Protein AF-X1DH27-F1 (afdb_monomer_lite)

Radius of gyration: 20.27 Å; chains: 1; bounding box: 50×35×54 Å

pLDDT: mean 84.41, std 12.37, range [33.72, 96.31]

Sequence (230 aa):
VDKKQEVKMKNSEMVEIVISALNKIINQKFPGAQKTKTMINSIRKLGKKYDFLKHVGISDEPTSGGFYLTQALPGINNAHPIDVAEAIQKIICDIGESLDWKDGESFIESLKREIGEKHLALEGMGVNLEHIKFVLMRQGHEVLIKKTLEALIDIVSKNTSEGFAVVAIDTAIGKLEEKHNILRNIKIDKSRYAEGANAISIMPEINNVESHKLGKAIREVIRMVGKDSF

Secondary structure (DSSP, 8-state):
----------HHHHHHHHHHHHHHHHHHHS-SHHHHHHHHHHHHHHTTT-GGGGGEEE-SS--TTS---EEE-GGGGGS-HHHHHHHHHHHHHHHHHHTT-S-HHHHHHHHHHHHGGGHHHHHHTT--HHHHHHHHTT--HHHHHHHHHHHHHHHHTTTS-HHHHHHHHHHHHHHHHTT-GGGGGEEE-GGGGGGGGGGEEE-GGGGGS-HHHHHHHHHHHHHHHHHH--

Foldseek 3Di:
DDDDPPPQDALQRLVQLQLVLLQVVCCVVPPALVLLVQLVCLLVVCCVVVVQSVQFDWDPAADVRNHIDTGRHNSSRPDDLLVSLVSSLSSLLSSLVVVLVVALVVSLVSSCVSSDPCVVSSVVSVNDSVVSRCVSNVNFPQVVLLVLLLVQLVVLCVQPNLLVSLVLLVVLLVVCCVVQVLSVQWAFQNVCSNVHSVRIDGHRVNSVDDVVSVVVSSVSSSVSSVVVRD

Organism: NCBI:txid412755

Structure (mmCIF, N/CA/C/O backbone):
data_AF-X1DH27-F1
#
_entry.id   AF-X1DH27-F1
#
loop_
_atom_site.group_PDB
_atom_site.id
_atom_site.type_symbol
_atom_site.label_atom_id
_atom_site.label_alt_id
_atom_site.label_comp_id
_atom_site.label_asym_id
_atom_site.label_entity_id
_atom_site.label_seq_id
_atom_site.pdbx_PDB_ins_code
_atom_site.Cartn_x
_atom_site.Cartn_y
_atom_site.Cartn_z
_atom_site.occupancy
_atom_site.B_iso_or_equiv
_atom_site.auth_seq_id
_atom_site.auth_comp_id
_atom_site.auth_asym_id
_atom_site.auth_atom_id
_atom_site.pdbx_PDB_model_num
ATOM 1 N N . VAL A 1 1 ? -25.098 20.378 -19.925 1.00 39.34 1 VAL A N 1
ATOM 2 C CA . VAL A 1 1 ? -23.842 19.908 -20.551 1.00 39.34 1 VAL A CA 1
ATOM 3 C C . VAL A 1 1 ? -23.293 18.812 -19.665 1.00 39.34 1 VAL A C 1
ATOM 5 O O . VAL A 1 1 ? -23.118 19.029 -18.473 1.00 39.34 1 VAL A O 1
ATOM 8 N N . ASP A 1 2 ? -23.229 17.620 -20.240 1.00 33.72 2 ASP A N 1
ATOM 9 C CA . ASP A 1 2 ? -23.062 16.323 -19.592 1.00 33.72 2 ASP A CA 1
ATOM 10 C C . ASP A 1 2 ? -21.669 16.116 -18.970 1.00 33.72 2 ASP A C 1
ATOM 12 O O . ASP A 1 2 ? -20.663 16.559 -19.515 1.00 33.72 2 ASP A O 1
ATOM 16 N N . LYS A 1 3 ? -21.679 15.407 -17.834 1.00 40.00 3 LYS A N 1
ATOM 17 C CA . LYS A 1 3 ? -20.646 14.564 -17.200 1.00 40.00 3 LYS A CA 1
ATOM 18 C C . LYS A 1 3 ? -19.167 14.954 -17.362 1.00 40.00 3 LYS A C 1
ATOM 20 O O . LYS A 1 3 ? -18.555 14.752 -18.405 1.00 40.00 3 LYS A O 1
ATOM 25 N N . LYS A 1 4 ? -18.550 15.304 -16.221 1.00 42.47 4 LYS A N 1
ATOM 26 C CA . LYS A 1 4 ? -17.121 15.077 -15.939 1.00 42.47 4 LYS A CA 1
ATOM 27 C C . LYS A 1 4 ? -16.765 13.631 -16.309 1.00 42.47 4 LYS A C 1
ATOM 29 O O . LYS A 1 4 ? -16.997 12.708 -15.533 1.00 42.47 4 LYS A O 1
ATOM 34 N N . GLN A 1 5 ? -16.225 13.432 -17.503 1.00 36.50 5 GLN A N 1
ATOM 35 C CA . GLN A 1 5 ? -15.462 12.242 -17.835 1.00 36.50 5 GLN A CA 1
ATOM 36 C C . GLN A 1 5 ? -14.140 12.380 -17.075 1.00 36.50 5 GLN A C 1
ATOM 38 O O . GLN A 1 5 ? -13.229 13.074 -17.520 1.00 36.50 5 GLN A O 1
ATOM 43 N N . GLU A 1 6 ? -14.058 11.791 -15.881 1.00 43.94 6 GLU A N 1
ATOM 44 C CA . GLU A 1 6 ? -12.760 11.496 -15.277 1.00 43.94 6 GLU A CA 1
ATOM 45 C C . GLU A 1 6 ? -11.992 10.650 -16.290 1.00 43.94 6 GLU A C 1
ATOM 47 O O . GLU A 1 6 ? -12.363 9.511 -16.586 1.00 43.94 6 GLU A O 1
ATOM 52 N N . VAL A 1 7 ? -10.958 11.234 -16.892 1.00 49.88 7 VAL A N 1
ATOM 53 C CA . VAL A 1 7 ? -10.046 10.504 -17.765 1.00 49.88 7 VAL A CA 1
ATOM 54 C C . VAL A 1 7 ? -9.361 9.462 -16.890 1.00 49.88 7 VAL A C 1
ATOM 56 O O . VAL A 1 7 ? -8.441 9.767 -16.135 1.00 49.88 7 VAL A O 1
ATOM 59 N N . LYS A 1 8 ? -9.859 8.225 -16.942 1.00 72.56 8 LYS A N 1
ATOM 60 C CA . LYS A 1 8 ? -9.272 7.095 -16.227 1.00 72.56 8 LYS A CA 1
ATOM 61 C C . LYS A 1 8 ? -7.866 6.873 -16.781 1.00 72.56 8 LYS A C 1
ATOM 63 O O . LYS A 1 8 ? -7.717 6.490 -17.942 1.00 72.56 8 LYS A O 1
ATOM 68 N N . MET A 1 9 ? -6.855 7.143 -15.956 1.00 84.44 9 MET A N 1
ATOM 69 C CA . MET A 1 9 ? -5.451 6.972 -16.325 1.00 84.44 9 MET A CA 1
ATOM 70 C C . MET A 1 9 ? -5.199 5.535 -16.790 1.00 84.44 9 MET A C 1
ATOM 72 O O . MET A 1 9 ? -5.679 4.574 -16.182 1.00 84.44 9 MET A O 1
ATOM 76 N N . LYS A 1 10 ? -4.469 5.390 -17.897 1.00 92.19 10 LYS A N 1
ATOM 77 C CA . LYS A 1 10 ? -4.136 4.079 -18.460 1.00 92.19 10 LYS A CA 1
ATOM 78 C C . LYS A 1 10 ? -3.063 3.395 -17.610 1.00 92.19 10 LYS A C 1
ATOM 80 O O . LYS A 1 10 ? -2.173 4.058 -17.084 1.00 92.19 10 LYS A O 1
ATOM 85 N N . ASN A 1 11 ? -3.091 2.063 -17.532 1.00 93.75 11 ASN A N 1
ATOM 86 C CA . ASN A 1 11 ? -2.086 1.307 -16.777 1.00 93.75 11 ASN A CA 1
ATOM 87 C C . ASN A 1 11 ? -0.665 1.569 -17.298 1.00 93.75 11 ASN A C 1
ATOM 89 O O . ASN A 1 11 ? 0.251 1.746 -16.501 1.00 93.75 11 ASN A O 1
ATOM 93 N N . SER A 1 12 ? -0.479 1.611 -18.623 1.00 94.00 12 SER A N 1
ATOM 94 C CA . SER A 1 12 ? 0.823 1.911 -19.227 1.00 94.00 12 SER A CA 1
ATOM 95 C C . SER A 1 12 ? 1.315 3.300 -18.820 1.00 94.00 12 SER A C 1
ATOM 97 O O . SER A 1 12 ? 2.462 3.445 -18.427 1.00 94.00 12 SER A O 1
ATOM 99 N N . GLU A 1 13 ? 0.428 4.297 -18.829 1.00 93.69 13 GLU A N 1
ATOM 100 C CA . GLU A 1 13 ? 0.756 5.664 -18.419 1.00 93.69 13 GLU A CA 1
ATOM 101 C C . GLU A 1 13 ? 1.192 5.717 -16.949 1.00 93.69 13 GLU A C 1
ATOM 103 O O . GLU A 1 13 ? 2.235 6.289 -16.640 1.00 93.69 13 GLU A O 1
ATOM 108 N N . MET A 1 14 ? 0.454 5.059 -16.046 1.00 93.69 14 MET A N 1
ATOM 109 C CA . MET A 1 14 ? 0.828 5.008 -14.630 1.00 93.69 14 MET A CA 1
ATOM 110 C C . MET A 1 14 ? 2.186 4.328 -14.417 1.00 93.69 14 MET A C 1
ATOM 112 O O . MET A 1 14 ? 3.027 4.829 -13.669 1.00 93.69 14 MET A O 1
ATOM 116 N N . VAL A 1 15 ? 2.420 3.196 -15.086 1.00 94.38 15 VAL A N 1
ATOM 117 C CA . VAL A 1 15 ? 3.702 2.484 -15.007 1.00 94.38 15 VAL A CA 1
ATOM 118 C C . VAL A 1 15 ? 4.845 3.365 -15.522 1.00 94.38 15 VAL A C 1
ATOM 120 O O . VAL A 1 15 ? 5.895 3.422 -14.882 1.00 94.38 15 VAL A O 1
ATOM 123 N N . GLU A 1 16 ? 4.647 4.095 -16.622 1.00 92.69 16 GLU A N 1
ATOM 124 C CA . GLU A 1 16 ? 5.650 5.013 -17.174 1.00 92.69 16 GLU A CA 1
ATOM 125 C C . GLU A 1 16 ? 5.990 6.146 -16.209 1.00 92.69 16 GLU A C 1
ATOM 127 O O . GLU A 1 16 ? 7.169 6.434 -15.996 1.00 92.69 16 GLU A O 1
ATOM 132 N N . ILE A 1 17 ? 4.976 6.749 -15.585 1.00 92.88 17 ILE A N 1
ATOM 133 C CA . ILE A 1 17 ? 5.151 7.813 -14.591 1.00 92.88 17 ILE A CA 1
ATOM 134 C C . ILE A 1 17 ? 5.993 7.311 -13.418 1.00 92.88 17 ILE A C 1
ATOM 136 O O . ILE A 1 17 ? 6.979 7.950 -13.047 1.00 92.88 17 ILE A O 1
ATOM 140 N N . VAL A 1 18 ? 5.633 6.155 -12.855 1.00 93.50 18 VAL A N 1
ATOM 141 C CA . VAL A 1 18 ? 6.311 5.599 -11.681 1.00 93.50 18 VAL A CA 1
ATOM 142 C C . VAL A 1 18 ? 7.753 5.217 -12.000 1.00 93.50 18 VAL A C 1
ATOM 144 O O . VAL A 1 18 ? 8.661 5.607 -11.267 1.00 93.50 18 VAL A O 1
ATOM 147 N N . ILE A 1 19 ? 7.991 4.491 -13.095 1.00 90.69 19 ILE A N 1
ATOM 148 C CA . ILE A 1 19 ? 9.347 4.078 -13.485 1.00 90.69 19 ILE A CA 1
ATOM 149 C C . ILE A 1 19 ? 10.210 5.307 -13.799 1.00 90.69 19 ILE A C 1
ATOM 151 O O . ILE A 1 19 ? 11.360 5.374 -13.366 1.00 90.69 19 ILE A O 1
ATOM 155 N N . SER A 1 20 ? 9.659 6.311 -14.487 1.00 87.44 20 SER A N 1
ATOM 156 C CA . SER A 1 20 ? 10.373 7.559 -14.779 1.00 87.44 20 SER A CA 1
ATOM 157 C C . SER A 1 20 ? 10.746 8.319 -13.504 1.00 87.44 20 SER A C 1
ATOM 159 O O . SER A 1 20 ? 11.871 8.809 -13.389 1.00 87.44 20 SER A O 1
ATOM 161 N N . ALA A 1 21 ? 9.835 8.393 -12.530 1.00 91.31 21 ALA A N 1
ATOM 162 C CA . ALA A 1 21 ? 10.102 9.013 -11.236 1.00 91.31 21 ALA A CA 1
ATOM 163 C C . ALA A 1 21 ? 11.205 8.262 -10.473 1.00 91.31 21 ALA A C 1
ATOM 165 O O . ALA A 1 21 ? 12.182 8.873 -10.044 1.00 91.31 21 ALA A O 1
ATOM 166 N N . LEU A 1 22 ? 11.109 6.932 -10.377 1.00 89.19 22 LEU A N 1
ATOM 167 C CA . LEU A 1 22 ? 12.130 6.094 -9.741 1.00 89.19 22 LEU A CA 1
ATOM 168 C C . LEU A 1 22 ? 13.502 6.274 -10.402 1.00 89.19 22 LEU A C 1
ATOM 170 O O . LEU A 1 22 ? 14.496 6.458 -9.702 1.00 89.19 22 LEU A O 1
ATOM 174 N N . ASN A 1 23 ? 13.557 6.306 -11.735 1.00 83.25 23 ASN A N 1
ATOM 175 C CA . ASN A 1 23 ? 14.784 6.575 -12.483 1.00 83.25 23 ASN A CA 1
ATOM 176 C C . ASN A 1 23 ? 15.426 7.909 -12.092 1.00 83.25 23 ASN A C 1
ATOM 178 O O . ASN A 1 23 ? 16.624 7.959 -11.808 1.00 83.25 23 ASN A O 1
ATOM 182 N N . LYS A 1 24 ? 14.642 8.992 -12.046 1.00 84.31 24 LYS A N 1
ATOM 183 C CA . LYS A 1 24 ? 15.148 10.310 -11.639 1.00 84.31 24 LYS A CA 1
ATOM 184 C C . LYS A 1 24 ? 15.703 10.288 -10.217 1.00 84.31 24 LYS A C 1
ATOM 186 O O . LYS A 1 24 ? 16.802 10.786 -9.994 1.00 84.31 24 LYS A O 1
ATOM 191 N N . ILE A 1 25 ? 14.984 9.668 -9.284 1.00 86.56 25 ILE A N 1
ATOM 192 C CA . ILE A 1 25 ? 15.373 9.573 -7.870 1.00 86.56 25 ILE A CA 1
ATOM 193 C C . ILE A 1 25 ? 16.686 8.807 -7.712 1.00 86.56 25 ILE A C 1
ATOM 195 O O . ILE A 1 25 ? 17.596 9.274 -7.024 1.00 86.56 25 ILE A O 1
ATOM 199 N N . ILE A 1 26 ? 16.794 7.648 -8.368 1.00 81.50 26 ILE A N 1
ATOM 200 C CA . ILE A 1 26 ? 18.005 6.822 -8.359 1.00 81.50 26 ILE A CA 1
ATOM 201 C C . ILE A 1 26 ? 19.182 7.631 -8.894 1.00 81.50 26 ILE A C 1
ATOM 203 O O . ILE A 1 26 ? 20.225 7.678 -8.248 1.00 81.50 26 ILE A O 1
ATOM 207 N N . ASN A 1 27 ? 19.003 8.308 -10.028 1.00 77.19 27 ASN A N 1
ATOM 208 C CA . ASN A 1 27 ? 20.070 9.069 -10.670 1.00 77.19 27 ASN A CA 1
ATOM 209 C C . ASN A 1 27 ? 20.517 10.277 -9.833 1.00 77.19 27 ASN A C 1
ATOM 211 O O . ASN A 1 27 ? 21.714 10.524 -9.718 1.00 77.19 27 ASN A O 1
ATOM 215 N N . GLN A 1 28 ? 19.575 11.011 -9.231 1.00 78.56 28 GLN A N 1
ATOM 216 C CA . GLN A 1 28 ? 19.877 12.171 -8.387 1.00 78.56 28 GLN A CA 1
ATOM 217 C C . GLN A 1 28 ? 20.637 11.770 -7.119 1.00 78.56 28 GLN A C 1
ATOM 219 O O . GLN A 1 28 ? 21.632 12.401 -6.769 1.00 78.56 28 GLN A O 1
ATOM 224 N N . LYS A 1 29 ? 20.166 10.738 -6.408 1.00 75.50 29 LYS A N 1
ATOM 225 C CA . LYS A 1 29 ? 20.769 10.334 -5.130 1.00 75.50 29 LYS A CA 1
ATOM 226 C C . LYS A 1 29 ? 21.983 9.434 -5.295 1.00 75.50 29 LYS A C 1
ATOM 228 O O . LYS A 1 29 ? 22.820 9.375 -4.395 1.00 75.50 29 LYS A O 1
ATOM 233 N N . PHE A 1 30 ? 22.078 8.714 -6.407 1.00 73.31 30 PHE A N 1
ATOM 234 C CA . PHE A 1 30 ? 23.093 7.699 -6.586 1.00 73.31 30 PHE A CA 1
ATOM 235 C C . PHE A 1 30 ? 23.625 7.620 -8.026 1.00 73.31 30 PHE A C 1
ATOM 237 O O . PHE A 1 30 ? 23.238 6.731 -8.790 1.00 73.31 30 PHE A O 1
ATOM 244 N N . PRO A 1 31 ? 24.568 8.499 -8.393 1.00 64.75 31 PRO A N 1
ATOM 245 C CA . PRO A 1 31 ? 25.129 8.515 -9.736 1.00 64.75 31 PRO A CA 1
ATOM 246 C C . PRO A 1 31 ? 25.866 7.200 -10.054 1.00 64.75 31 PRO A C 1
ATOM 248 O O . PRO A 1 31 ? 26.697 6.738 -9.271 1.00 64.75 31 PRO A O 1
ATOM 251 N N . GLY A 1 32 ? 25.562 6.598 -11.211 1.00 62.75 32 GLY A N 1
ATOM 2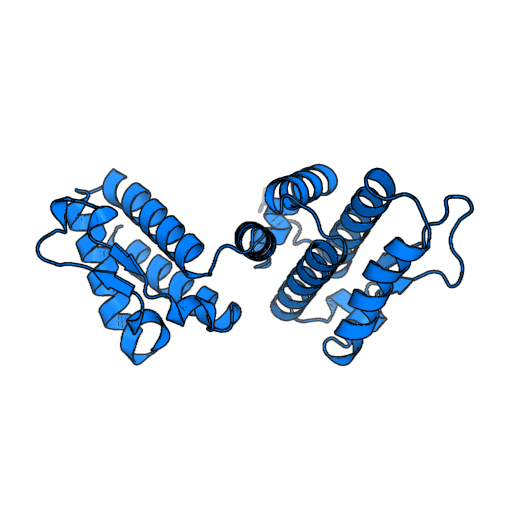52 C CA . GLY A 1 32 ? 26.286 5.446 -11.764 1.00 62.75 32 GLY A CA 1
ATOM 253 C C . GLY A 1 32 ? 25.402 4.304 -12.292 1.00 62.75 32 GLY A C 1
ATOM 254 O O . GLY A 1 32 ? 24.390 3.932 -11.698 1.00 62.75 32 GLY A O 1
ATOM 255 N N . ALA A 1 33 ? 25.848 3.667 -13.381 1.00 58.34 33 ALA A N 1
ATOM 256 C CA . ALA A 1 33 ? 25.106 2.629 -14.114 1.00 58.34 33 ALA A CA 1
ATOM 257 C C . ALA A 1 33 ? 24.747 1.378 -13.282 1.00 58.34 33 ALA A C 1
ATOM 259 O O . ALA A 1 33 ? 23.833 0.626 -13.628 1.00 58.34 33 ALA A O 1
ATOM 260 N N . GLN A 1 34 ? 25.459 1.128 -12.178 1.00 58.94 34 GLN A N 1
ATOM 261 C CA . GLN A 1 34 ? 25.259 -0.055 -11.338 1.00 58.94 34 GLN A CA 1
ATOM 262 C C . GLN A 1 34 ? 23.948 -0.016 -10.542 1.00 58.94 34 GLN A C 1
ATOM 264 O O . GLN A 1 34 ? 23.439 -1.073 -10.181 1.00 58.94 34 GLN A O 1
ATOM 269 N N . LYS A 1 35 ? 23.366 1.171 -10.327 1.00 62.06 35 LYS A N 1
ATOM 270 C CA . LYS A 1 35 ? 22.109 1.338 -9.580 1.00 62.06 35 LYS A CA 1
ATOM 271 C C . LYS A 1 35 ? 20.884 1.434 -10.484 1.00 62.06 35 LYS A C 1
ATOM 273 O O . LYS A 1 35 ? 19.822 0.941 -10.115 1.00 62.06 35 LYS A O 1
ATOM 278 N N . THR A 1 36 ? 21.039 1.907 -11.721 1.00 63.53 36 THR A N 1
ATOM 279 C CA . THR A 1 36 ? 20.005 1.744 -12.758 1.00 63.53 36 THR A CA 1
ATOM 280 C C . THR A 1 36 ? 19.785 0.265 -13.099 1.00 63.53 36 THR A C 1
ATOM 282 O O . THR A 1 36 ? 18.650 -0.156 -13.324 1.00 63.53 36 THR A O 1
ATOM 285 N N . LYS A 1 37 ? 20.840 -0.567 -13.027 1.00 70.94 37 LYS A N 1
ATOM 286 C CA . LYS A 1 37 ? 20.706 -2.035 -13.103 1.00 70.94 37 LYS A CA 1
ATOM 287 C C . LYS A 1 37 ? 19.771 -2.594 -12.033 1.00 70.94 37 LYS A C 1
ATOM 289 O O . LYS A 1 37 ? 19.088 -3.573 -12.308 1.00 70.94 37 LYS A O 1
ATOM 294 N N . THR A 1 38 ? 19.697 -1.988 -10.850 1.00 74.69 38 THR A N 1
ATOM 295 C CA . THR A 1 38 ? 18.832 -2.474 -9.774 1.00 74.69 38 THR A CA 1
ATOM 296 C C . THR A 1 38 ? 17.356 -2.375 -10.135 1.00 74.69 38 THR A C 1
ATOM 298 O O . THR A 1 38 ? 16.650 -3.374 -10.061 1.00 74.69 38 THR A O 1
ATOM 301 N N . MET A 1 39 ? 16.910 -1.222 -10.640 1.00 80.19 39 MET A N 1
ATOM 302 C CA . MET A 1 39 ? 15.540 -1.050 -11.135 1.00 80.19 39 MET A CA 1
ATOM 303 C C . MET A 1 39 ? 15.218 -2.039 -12.267 1.00 80.19 39 MET A C 1
ATOM 305 O O . MET A 1 39 ? 14.176 -2.693 -12.248 1.00 80.19 39 MET A O 1
ATOM 309 N N . ILE A 1 40 ? 16.129 -2.191 -13.232 1.00 81.06 40 ILE A N 1
ATOM 310 C CA . ILE A 1 40 ? 15.965 -3.121 -14.359 1.00 81.06 40 ILE A CA 1
ATOM 311 C C . ILE A 1 40 ? 15.857 -4.566 -13.865 1.00 81.06 40 ILE A C 1
ATOM 313 O O . ILE A 1 40 ? 15.004 -5.321 -14.331 1.00 81.06 40 ILE A O 1
ATOM 317 N N . ASN A 1 41 ? 16.700 -4.953 -12.910 1.00 84.44 41 ASN A N 1
ATOM 318 C CA . ASN A 1 41 ? 16.674 -6.279 -12.312 1.00 84.44 41 ASN A CA 1
ATOM 319 C C . ASN A 1 41 ? 15.358 -6.522 -11.568 1.00 84.44 41 ASN A C 1
ATOM 321 O O . ASN A 1 41 ? 14.789 -7.599 -11.732 1.00 84.44 41 ASN A O 1
ATOM 325 N N . SER A 1 42 ? 14.838 -5.535 -10.831 1.00 86.38 42 SER A N 1
ATOM 326 C CA . SER A 1 42 ? 13.531 -5.629 -10.169 1.00 86.38 42 SER A CA 1
ATOM 327 C C . SER A 1 42 ? 12.398 -5.825 -11.181 1.00 86.38 42 SER A C 1
ATOM 329 O O . SER A 1 42 ? 11.603 -6.753 -11.034 1.00 86.38 42 SER A O 1
ATOM 331 N N . ILE A 1 43 ? 12.366 -5.037 -12.264 1.00 88.44 43 ILE A N 1
ATOM 332 C CA . ILE A 1 43 ? 11.358 -5.171 -13.332 1.00 88.44 43 ILE A CA 1
ATOM 333 C C . ILE A 1 43 ? 11.456 -6.547 -14.007 1.00 88.44 43 ILE A C 1
ATOM 335 O O . ILE A 1 43 ? 10.450 -7.241 -14.139 1.00 88.44 43 ILE A O 1
ATOM 339 N N . ARG A 1 44 ? 12.663 -6.990 -14.385 1.00 87.75 44 ARG A N 1
ATOM 340 C CA . ARG A 1 44 ? 12.885 -8.296 -15.035 1.00 87.75 44 ARG A CA 1
ATOM 341 C C . ARG A 1 44 ? 12.550 -9.472 -14.116 1.00 87.75 44 ARG A C 1
ATOM 343 O O . ARG A 1 44 ? 11.951 -10.448 -14.562 1.00 87.75 44 ARG A O 1
ATOM 350 N N . LYS A 1 45 ? 12.908 -9.387 -12.831 1.00 89.25 45 LYS A N 1
ATOM 351 C CA . LYS A 1 45 ? 12.570 -10.382 -11.801 1.00 89.25 45 LYS A CA 1
ATOM 352 C C . LYS A 1 45 ? 11.055 -10.503 -11.655 1.00 89.25 45 LYS A C 1
ATOM 354 O O . LYS A 1 45 ? 10.533 -11.615 -11.693 1.00 89.25 45 LYS A O 1
ATOM 359 N N . LEU A 1 46 ? 10.355 -9.375 -11.535 1.00 89.38 46 LEU A N 1
ATOM 360 C CA . LEU A 1 46 ? 8.898 -9.342 -11.420 1.00 89.38 46 LEU A CA 1
ATOM 361 C C . LEU A 1 46 ? 8.198 -9.737 -12.723 1.00 89.38 46 LEU A C 1
ATOM 363 O O . LEU A 1 46 ? 7.112 -10.305 -12.659 1.00 89.38 46 LEU A O 1
ATOM 367 N N . GLY A 1 47 ? 8.831 -9.543 -13.882 1.00 86.75 47 GLY A N 1
ATOM 368 C CA . GLY A 1 47 ? 8.319 -9.983 -15.182 1.00 86.75 47 GLY A CA 1
ATOM 369 C C . GLY A 1 47 ? 8.122 -11.494 -15.307 1.00 86.75 47 GLY A C 1
ATOM 370 O O . GLY A 1 47 ? 7.335 -11.925 -16.137 1.00 86.75 47 GLY A O 1
ATOM 371 N N . LYS A 1 48 ? 8.752 -12.302 -14.440 1.00 88.44 48 LYS A N 1
ATOM 372 C CA . LYS A 1 48 ? 8.475 -13.747 -14.333 1.00 88.44 48 LYS A CA 1
ATOM 373 C C . LYS A 1 48 ? 7.120 -14.063 -13.686 1.00 88.44 48 LYS A C 1
ATOM 375 O O . LYS A 1 48 ? 6.624 -15.171 -13.836 1.00 88.44 48 LYS A O 1
ATOM 380 N N . LYS A 1 49 ? 6.573 -13.124 -12.904 1.00 91.12 49 LYS A N 1
ATOM 381 C CA . LYS A 1 49 ? 5.279 -13.237 -12.210 1.00 91.12 49 LYS A CA 1
ATOM 382 C C . LYS A 1 49 ? 4.189 -12.410 -12.896 1.00 91.12 49 LYS A C 1
ATOM 384 O O . LYS A 1 49 ? 3.027 -12.795 -12.869 1.00 91.12 49 LYS A O 1
ATOM 389 N N . TYR A 1 50 ? 4.563 -11.274 -13.475 1.00 91.94 50 TYR A N 1
ATOM 390 C CA . TYR A 1 50 ? 3.662 -10.331 -14.123 1.00 91.94 50 TYR A CA 1
ATOM 391 C C . TYR A 1 50 ? 4.034 -10.194 -15.595 1.00 91.94 50 TYR A C 1
ATOM 393 O O . TYR A 1 50 ? 4.824 -9.324 -15.965 1.00 91.94 50 TYR A O 1
ATOM 401 N N . ASP A 1 51 ? 3.433 -11.031 -16.440 1.00 91.00 51 ASP A N 1
ATOM 402 C CA . ASP A 1 51 ? 3.729 -11.097 -17.876 1.00 91.00 51 ASP A CA 1
ATOM 403 C C . ASP A 1 51 ? 3.629 -9.745 -18.582 1.00 91.00 51 ASP A C 1
ATOM 405 O O . ASP A 1 51 ? 4.373 -9.484 -19.525 1.00 91.00 51 ASP A O 1
ATOM 409 N N . PHE A 1 52 ? 2.740 -8.854 -18.134 1.00 92.25 52 PHE A N 1
ATOM 410 C CA . PHE A 1 52 ? 2.594 -7.533 -18.739 1.00 92.25 52 PHE A CA 1
ATOM 411 C C . PHE A 1 52 ? 3.844 -6.655 -18.584 1.00 92.25 52 PHE A C 1
ATOM 413 O O . PHE A 1 52 ? 4.029 -5.740 -19.381 1.00 92.25 52 PHE A O 1
ATOM 420 N N . LEU A 1 53 ? 4.734 -6.932 -17.624 1.00 92.12 53 LEU A N 1
ATOM 421 C CA . LEU A 1 53 ? 5.986 -6.185 -17.467 1.00 92.12 53 LEU A CA 1
ATOM 422 C C . LEU A 1 53 ? 6.961 -6.414 -18.629 1.00 92.12 53 LEU A C 1
ATOM 424 O O . LEU A 1 53 ? 7.855 -5.595 -18.821 1.00 92.12 53 LEU A O 1
ATOM 428 N N . LYS A 1 54 ? 6.759 -7.441 -19.470 1.00 89.81 54 LYS A N 1
ATOM 429 C CA . LYS A 1 54 ? 7.492 -7.583 -20.745 1.00 89.81 54 LYS A CA 1
ATOM 430 C C . LYS A 1 54 ? 7.249 -6.417 -21.708 1.00 89.81 54 LYS A C 1
ATOM 432 O O . LYS A 1 54 ? 8.017 -6.211 -22.637 1.00 89.81 54 LYS A O 1
ATOM 437 N N . HIS A 1 55 ? 6.165 -5.672 -21.495 1.00 91.81 55 HIS A N 1
ATOM 438 C CA . HIS A 1 55 ? 5.834 -4.466 -22.244 1.00 91.81 55 HIS A CA 1
ATOM 439 C C . HIS A 1 55 ? 6.489 -3.209 -21.656 1.00 91.81 55 HIS A C 1
ATOM 441 O O . HIS A 1 55 ? 6.218 -2.114 -22.136 1.00 91.81 55 HIS A O 1
ATOM 447 N N . VAL A 1 56 ? 7.350 -3.331 -20.643 1.00 90.00 56 VAL A N 1
ATOM 448 C CA . VAL A 1 56 ? 8.267 -2.257 -20.259 1.00 90.00 56 VAL A CA 1
ATOM 449 C C . VAL A 1 56 ? 9.509 -2.374 -21.140 1.00 90.00 56 VAL A C 1
ATOM 451 O O . VAL A 1 56 ? 10.350 -3.248 -20.934 1.00 90.00 56 VAL A O 1
ATOM 454 N N . GLY A 1 57 ? 9.603 -1.508 -22.146 1.00 83.50 57 GLY A N 1
ATOM 455 C CA . GLY A 1 57 ? 10.792 -1.364 -22.974 1.00 83.50 57 GLY A CA 1
ATOM 456 C C . GLY A 1 57 ? 11.928 -0.770 -22.151 1.00 83.50 57 GLY A C 1
ATOM 457 O O . GLY A 1 57 ? 11.731 0.213 -21.440 1.00 83.50 57 GLY A O 1
ATOM 458 N N . ILE A 1 58 ? 13.106 -1.378 -22.235 1.00 81.00 58 ILE A N 1
ATOM 459 C CA . ILE A 1 58 ? 14.336 -0.921 -21.587 1.00 81.00 58 ILE A CA 1
ATOM 460 C C . ILE A 1 58 ? 15.396 -0.893 -22.684 1.00 81.00 58 ILE A C 1
ATOM 462 O O . ILE A 1 58 ? 15.524 -1.886 -23.397 1.00 81.00 58 ILE A O 1
ATOM 466 N N . SER A 1 59 ? 16.121 0.216 -22.846 1.00 76.06 59 SER A N 1
ATOM 467 C CA . SER A 1 59 ? 17.213 0.275 -23.827 1.00 76.06 59 SER A CA 1
ATOM 468 C C . SER A 1 59 ? 18.284 -0.785 -23.537 1.00 76.06 59 SER A C 1
ATOM 470 O O . SER A 1 59 ? 18.488 -1.172 -22.386 1.00 76.06 59 SER A O 1
ATOM 472 N N . ASP A 1 60 ? 18.975 -1.266 -24.569 1.00 69.06 60 ASP A N 1
ATOM 473 C CA . ASP A 1 60 ? 20.062 -2.242 -24.392 1.00 69.06 60 ASP A CA 1
ATOM 474 C C . ASP A 1 60 ? 21.319 -1.591 -23.805 1.00 69.06 60 ASP A C 1
ATOM 476 O O . ASP A 1 60 ? 22.036 -2.195 -23.004 1.00 69.06 60 ASP A O 1
ATOM 480 N N . GLU A 1 61 ? 21.538 -0.322 -24.147 1.00 69.94 61 GLU A N 1
ATOM 481 C CA . GLU A 1 61 ? 22.652 0.488 -23.671 1.00 69.94 61 GLU A CA 1
ATOM 482 C C . GLU A 1 61 ? 22.155 1.672 -22.829 1.00 69.94 61 GLU A C 1
ATOM 484 O O . GLU A 1 61 ? 21.056 2.199 -23.065 1.00 69.94 61 GLU A O 1
ATOM 489 N N . PRO A 1 62 ? 22.938 2.108 -21.827 1.00 68.62 62 PRO A N 1
ATOM 490 C CA . PRO A 1 62 ? 22.671 3.359 -21.143 1.00 68.62 62 PRO A CA 1
ATOM 491 C C . PRO A 1 62 ? 22.903 4.541 -22.094 1.00 68.62 62 PRO A C 1
ATOM 493 O O . PRO A 1 62 ? 23.773 4.512 -22.961 1.00 68.62 62 PRO A O 1
ATOM 496 N N . THR A 1 63 ? 22.158 5.622 -21.898 1.00 69.00 63 THR A N 1
ATOM 497 C CA . THR A 1 63 ? 22.415 6.909 -22.544 1.00 69.00 63 THR A CA 1
ATOM 498 C C . THR A 1 63 ? 23.786 7.456 -22.142 1.00 69.00 63 THR A C 1
ATOM 500 O O . THR A 1 63 ? 24.406 7.000 -21.179 1.00 69.00 63 THR A O 1
ATOM 503 N N . SER A 1 64 ? 24.234 8.523 -22.807 1.00 66.31 64 SER A N 1
ATOM 504 C CA . SER A 1 64 ? 25.463 9.246 -22.446 1.00 66.31 64 SER A CA 1
ATOM 505 C C . SER A 1 64 ? 25.477 9.754 -20.993 1.00 66.31 64 SER A C 1
ATOM 507 O O . SER A 1 64 ? 26.544 10.016 -20.450 1.00 66.31 64 SER A O 1
ATOM 509 N N . GLY A 1 65 ? 24.308 9.863 -20.345 1.00 62.78 65 GLY A N 1
ATOM 510 C CA . GLY A 1 65 ? 24.170 10.188 -18.922 1.00 62.78 65 GLY A CA 1
ATOM 511 C C . GLY A 1 65 ? 24.192 8.975 -17.981 1.00 62.78 65 GLY A C 1
ATOM 512 O O . GLY A 1 65 ? 23.945 9.133 -16.788 1.00 62.78 65 GLY A O 1
ATOM 513 N N . GLY A 1 66 ? 24.451 7.767 -18.492 1.00 62.09 66 GLY A N 1
ATOM 514 C CA . GLY A 1 66 ? 24.583 6.539 -17.706 1.00 62.09 66 GLY A CA 1
ATOM 515 C C . GLY A 1 66 ? 23.265 5.859 -17.316 1.00 62.09 66 GLY A C 1
ATOM 516 O O . GLY A 1 66 ? 23.295 4.933 -16.505 1.00 62.09 66 GLY A O 1
ATOM 517 N N . PHE A 1 67 ? 22.126 6.283 -17.874 1.00 64.69 67 PHE A N 1
ATOM 518 C CA . PHE A 1 67 ? 20.797 5.763 -17.530 1.00 64.69 67 PHE A CA 1
ATOM 519 C C . PHE A 1 67 ? 20.149 5.008 -18.689 1.00 64.69 67 PHE A C 1
ATOM 521 O O . PHE A 1 67 ? 20.346 5.345 -19.847 1.00 64.69 67 PHE A O 1
ATOM 528 N N . TYR A 1 68 ? 19.330 4.008 -18.383 1.00 70.38 68 TYR A N 1
ATOM 529 C CA . TYR A 1 68 ? 18.593 3.255 -19.393 1.00 70.38 68 TYR A CA 1
ATOM 530 C C . TYR A 1 68 ? 17.259 3.941 -19.675 1.00 70.38 68 TYR A C 1
ATOM 532 O O . TYR A 1 68 ? 16.551 4.331 -18.743 1.00 70.38 68 TYR A O 1
ATOM 540 N N . LEU A 1 69 ? 16.911 4.083 -20.953 1.00 67.12 69 LEU A N 1
ATOM 541 C CA . LEU A 1 69 ? 15.597 4.585 -21.338 1.00 67.12 69 LEU A CA 1
ATOM 542 C C . LEU A 1 69 ? 14.562 3.517 -21.012 1.00 67.12 69 LEU A C 1
ATOM 544 O O . LEU A 1 69 ? 14.715 2.363 -21.407 1.00 67.12 69 LEU A O 1
ATOM 548 N N . THR A 1 70 ? 13.518 3.908 -20.289 1.00 76.31 70 THR A N 1
ATOM 549 C CA . THR A 1 70 ? 12.407 3.030 -19.931 1.00 76.31 70 THR A CA 1
ATOM 550 C C . THR A 1 70 ? 11.114 3.576 -20.498 1.00 76.31 70 THR A C 1
ATOM 552 O O . THR A 1 70 ? 10.789 4.733 -20.242 1.00 76.31 70 THR A O 1
ATOM 555 N N . GLN A 1 71 ? 10.366 2.740 -21.207 1.00 86.06 71 GLN A N 1
ATOM 556 C CA . GLN A 1 71 ? 9.076 3.100 -21.783 1.00 86.06 71 GLN A CA 1
ATOM 557 C C . GLN A 1 71 ? 8.037 2.041 -21.430 1.00 86.06 71 GLN A C 1
ATOM 559 O O . GLN A 1 71 ? 8.290 0.846 -21.567 1.00 86.06 71 GLN A O 1
ATOM 564 N N . ALA A 1 72 ? 6.848 2.461 -21.011 1.00 90.81 72 ALA A N 1
ATOM 565 C CA . ALA A 1 72 ? 5.750 1.543 -20.741 1.00 90.81 72 ALA A CA 1
ATOM 566 C C . ALA A 1 72 ? 4.844 1.441 -21.979 1.00 90.81 72 ALA A C 1
ATOM 568 O O . ALA A 1 72 ? 4.150 2.385 -22.351 1.00 90.81 72 ALA A O 1
ATOM 569 N N . LEU A 1 73 ? 4.844 0.287 -22.644 1.00 91.31 73 LEU A N 1
ATOM 570 C CA . LEU A 1 73 ? 4.112 0.103 -23.894 1.00 91.31 73 LEU A CA 1
ATOM 571 C C . LEU A 1 73 ? 2.617 -0.187 -23.645 1.00 91.31 73 LEU A C 1
ATOM 573 O O . LEU A 1 73 ? 2.249 -0.743 -22.602 1.00 91.31 73 LEU A O 1
ATOM 577 N N . PRO A 1 74 ? 1.729 0.099 -24.622 1.00 91.38 74 PRO A N 1
ATOM 578 C CA . PRO A 1 74 ? 0.282 -0.062 -24.460 1.00 91.38 74 PRO A CA 1
ATOM 579 C C . PRO A 1 74 ? -0.197 -1.471 -24.091 1.00 91.38 74 PRO A C 1
ATOM 581 O O . PRO A 1 74 ? -1.307 -1.601 -23.582 1.00 91.38 74 PRO A O 1
ATOM 584 N N . GLY A 1 75 ? 0.616 -2.515 -24.299 1.00 89.75 75 GLY A N 1
ATOM 585 C CA . GLY A 1 75 ? 0.287 -3.892 -23.910 1.00 89.75 75 GLY A CA 1
ATOM 586 C C . GLY A 1 75 ? -0.016 -4.061 -22.414 1.00 89.75 75 GLY A C 1
ATOM 587 O O . GLY A 1 75 ? -0.788 -4.941 -22.042 1.00 89.75 75 GLY A O 1
ATOM 588 N N . ILE A 1 76 ? 0.495 -3.165 -21.561 1.00 93.25 76 ILE A N 1
ATOM 589 C CA . ILE A 1 76 ? 0.203 -3.126 -20.116 1.00 93.25 76 ILE A CA 1
ATOM 590 C C . ILE A 1 76 ? -1.280 -2.815 -19.840 1.00 93.25 76 ILE A C 1
ATOM 592 O O . ILE A 1 76 ? -1.829 -3.220 -18.816 1.00 93.25 76 ILE A O 1
ATOM 596 N N . ASN A 1 77 ? -1.972 -2.138 -20.760 1.00 93.94 77 ASN A N 1
ATOM 597 C CA . ASN A 1 77 ? -3.379 -1.765 -20.584 1.00 93.94 77 ASN A CA 1
ATOM 598 C C . ASN A 1 77 ? -4.336 -2.960 -20.582 1.00 93.94 77 ASN A C 1
ATOM 600 O O . ASN A 1 77 ? -5.467 -2.820 -20.127 1.00 93.94 77 ASN A O 1
ATOM 604 N N . ASN A 1 78 ? -3.874 -4.127 -21.035 1.00 92.69 78 ASN A N 1
ATOM 605 C CA . ASN A 1 78 ? -4.640 -5.369 -20.983 1.00 92.69 78 ASN A CA 1
ATOM 606 C C . ASN A 1 78 ? -4.548 -6.067 -19.615 1.00 92.69 78 ASN A C 1
ATOM 608 O O . ASN A 1 78 ? -5.293 -7.009 -19.360 1.00 92.69 78 ASN A O 1
ATOM 612 N N . ALA A 1 79 ? -3.630 -5.638 -18.742 1.00 93.19 79 ALA A N 1
ATOM 613 C CA . ALA A 1 79 ? -3.482 -6.203 -17.409 1.00 93.19 79 ALA A CA 1
ATOM 614 C C . ALA A 1 79 ? -4.599 -5.735 -16.471 1.00 93.19 79 ALA A C 1
ATOM 616 O O . ALA A 1 79 ? -5.091 -4.605 -16.562 1.00 93.19 79 ALA A O 1
ATOM 617 N N . HIS A 1 80 ? -4.966 -6.590 -15.519 1.00 90.81 80 HIS A N 1
ATOM 618 C CA . HIS A 1 80 ? -5.934 -6.215 -14.503 1.00 90.81 80 HIS A CA 1
ATOM 619 C C . HIS A 1 80 ? -5.349 -5.101 -13.606 1.00 90.81 80 HIS A C 1
ATOM 621 O O . HIS A 1 80 ? -4.210 -5.232 -13.151 1.00 90.81 80 HIS A O 1
ATOM 627 N N . PRO A 1 81 ? -6.089 -4.013 -13.300 1.00 85.25 81 PRO A N 1
ATOM 628 C CA . PRO A 1 81 ? -5.547 -2.877 -12.545 1.00 85.25 81 PRO A CA 1
ATOM 629 C C . PRO A 1 81 ? -4.954 -3.246 -11.179 1.00 85.25 81 PRO A C 1
ATOM 631 O O . PRO A 1 81 ? -3.965 -2.654 -10.761 1.00 85.25 81 PRO A O 1
ATOM 634 N N . ILE A 1 82 ? -5.524 -4.254 -10.508 1.00 84.19 82 ILE A N 1
ATOM 635 C CA . ILE A 1 82 ? -5.008 -4.753 -9.221 1.00 84.19 82 ILE A CA 1
ATOM 636 C C . ILE A 1 82 ? -3.617 -5.378 -9.385 1.00 84.19 82 ILE A C 1
ATOM 638 O O . ILE A 1 82 ? -2.746 -5.126 -8.557 1.00 84.19 82 ILE A O 1
ATOM 642 N N . ASP A 1 83 ? -3.383 -6.138 -10.457 1.00 90.25 83 ASP A N 1
ATOM 643 C CA . ASP A 1 83 ? -2.079 -6.766 -10.704 1.00 90.25 83 ASP A CA 1
ATOM 644 C C . ASP A 1 83 ? -1.027 -5.708 -11.048 1.00 90.25 83 ASP A C 1
ATOM 646 O O . ASP A 1 83 ? 0.124 -5.804 -10.624 1.00 90.25 83 ASP A O 1
ATOM 650 N N . VAL A 1 84 ? -1.433 -4.656 -11.768 1.00 92.75 84 VAL A N 1
ATOM 651 C CA . VAL A 1 84 ? -0.582 -3.494 -12.062 1.00 92.75 84 VAL A CA 1
ATOM 652 C C . VAL A 1 84 ? -0.211 -2.754 -10.782 1.00 92.75 84 VAL A C 1
ATOM 654 O O . VAL A 1 84 ? 0.967 -2.468 -10.572 1.00 92.75 84 VAL A O 1
ATOM 657 N N . ALA A 1 85 ? -1.178 -2.493 -9.902 1.00 89.88 85 ALA A N 1
ATOM 658 C CA . ALA A 1 85 ? -0.920 -1.864 -8.613 1.00 89.88 85 ALA A CA 1
ATOM 659 C C . ALA A 1 85 ? 0.026 -2.714 -7.746 1.00 89.88 85 ALA A C 1
ATOM 661 O O . ALA A 1 85 ? 1.005 -2.201 -7.203 1.00 89.88 85 ALA A O 1
ATOM 662 N N . GLU A 1 86 ? -0.202 -4.027 -7.668 1.00 88.81 86 GLU A N 1
ATOM 663 C CA . GLU A 1 86 ? 0.657 -4.936 -6.905 1.00 88.81 86 GLU A CA 1
ATOM 664 C C . GLU A 1 86 ? 2.089 -4.982 -7.467 1.00 88.81 86 GLU A C 1
ATOM 666 O O . GLU A 1 86 ? 3.058 -4.962 -6.701 1.00 88.81 86 GLU A O 1
ATOM 671 N N . ALA A 1 87 ? 2.243 -5.010 -8.795 1.00 93.00 87 ALA A N 1
ATOM 672 C CA . ALA A 1 87 ? 3.549 -4.975 -9.443 1.00 93.00 87 ALA A CA 1
ATOM 673 C C . ALA A 1 87 ? 4.275 -3.648 -9.191 1.00 93.00 87 ALA A C 1
ATOM 675 O O . ALA A 1 87 ? 5.451 -3.668 -8.832 1.00 93.00 87 ALA A O 1
ATOM 676 N N . ILE A 1 88 ? 3.584 -2.509 -9.318 1.00 94.44 88 ILE A N 1
ATOM 677 C CA . ILE A 1 88 ? 4.152 -1.189 -9.020 1.00 94.44 88 ILE A CA 1
ATOM 678 C C . ILE A 1 88 ? 4.625 -1.125 -7.565 1.00 94.44 88 ILE A C 1
ATOM 680 O O . ILE A 1 88 ? 5.769 -0.745 -7.316 1.00 94.44 88 ILE A O 1
ATOM 684 N N . GLN A 1 89 ? 3.783 -1.535 -6.613 1.00 93.31 89 GLN A N 1
ATOM 685 C CA . GLN A 1 89 ? 4.142 -1.541 -5.197 1.00 93.31 89 GLN A CA 1
ATOM 686 C C . GLN A 1 89 ? 5.421 -2.355 -4.953 1.00 93.31 89 GLN A C 1
ATOM 688 O O . GLN A 1 89 ? 6.323 -1.885 -4.264 1.00 93.31 89 GLN A O 1
ATOM 693 N N . LYS A 1 90 ? 5.542 -3.537 -5.570 1.00 91.06 90 LYS A N 1
ATOM 694 C CA . LYS A 1 90 ? 6.745 -4.376 -5.459 1.00 91.06 90 LYS A CA 1
ATOM 695 C C . LYS A 1 90 ? 7.976 -3.758 -6.104 1.00 91.06 90 LYS A C 1
ATOM 697 O O . LYS A 1 90 ? 9.050 -3.867 -5.533 1.00 91.06 90 LYS A O 1
ATOM 702 N N . ILE A 1 91 ? 7.838 -3.103 -7.257 1.00 92.19 91 ILE A N 1
ATOM 703 C CA . ILE A 1 91 ? 8.955 -2.394 -7.898 1.00 92.19 91 ILE A CA 1
ATOM 704 C C . ILE A 1 91 ? 9.481 -1.300 -6.963 1.00 92.19 91 ILE A C 1
ATOM 706 O O . ILE A 1 91 ? 10.688 -1.221 -6.740 1.00 92.19 91 ILE A O 1
ATOM 710 N N . ILE A 1 92 ? 8.586 -0.485 -6.396 1.00 92.38 92 ILE A N 1
ATOM 711 C CA . ILE A 1 92 ? 8.954 0.595 -5.475 1.00 92.38 92 ILE A CA 1
ATOM 712 C C . ILE A 1 92 ? 9.640 0.021 -4.221 1.00 92.38 92 ILE A C 1
ATOM 714 O O . ILE A 1 92 ? 10.687 0.536 -3.831 1.00 92.38 92 ILE A O 1
ATOM 718 N N . CYS A 1 93 ? 9.098 -1.051 -3.625 1.00 88.56 93 CYS A N 1
ATOM 719 C CA . CYS A 1 93 ? 9.704 -1.738 -2.477 1.00 88.56 93 CYS A CA 1
ATOM 720 C C . CYS A 1 93 ? 11.095 -2.301 -2.801 1.00 88.56 93 CYS A C 1
ATOM 722 O O . CYS A 1 93 ? 12.056 -1.914 -2.141 1.00 88.56 93 CYS A O 1
ATOM 724 N N . ASP A 1 94 ? 11.221 -3.147 -3.835 1.00 87.19 94 ASP A N 1
ATOM 725 C CA . ASP A 1 94 ? 12.493 -3.785 -4.213 1.00 87.19 94 ASP A CA 1
ATOM 726 C C . ASP A 1 94 ? 13.581 -2.716 -4.448 1.00 87.19 94 ASP A C 1
ATOM 728 O O . ASP A 1 94 ? 14.732 -2.889 -4.050 1.00 87.19 94 ASP A O 1
ATOM 732 N N . ILE A 1 95 ? 13.223 -1.587 -5.072 1.00 86.31 95 ILE A N 1
ATOM 733 C CA . ILE A 1 95 ? 14.153 -0.474 -5.305 1.00 86.31 95 ILE A CA 1
ATOM 734 C C . ILE A 1 95 ? 14.511 0.235 -3.999 1.00 86.31 95 ILE A C 1
ATOM 736 O O . ILE A 1 95 ? 15.698 0.429 -3.736 1.00 86.31 95 ILE A O 1
ATOM 740 N N . GLY A 1 96 ? 13.526 0.607 -3.181 1.00 85.75 96 GLY A N 1
ATOM 741 C CA . GLY A 1 96 ? 13.773 1.285 -1.908 1.00 85.75 96 GLY A CA 1
ATOM 742 C C . GLY A 1 96 ? 14.688 0.474 -0.983 1.00 85.75 96 GLY A C 1
ATOM 743 O O . GLY A 1 96 ? 15.641 1.024 -0.431 1.00 85.75 96 GLY A O 1
ATOM 744 N N . GLU A 1 97 ? 14.460 -0.839 -0.886 1.00 83.31 97 GLU A N 1
ATOM 745 C CA . GLU A 1 97 ? 15.272 -1.761 -0.080 1.00 83.31 97 GLU A CA 1
ATOM 746 C C . GLU A 1 97 ? 16.699 -1.895 -0.622 1.00 83.31 97 GLU A C 1
ATOM 748 O O . GLU A 1 97 ? 17.675 -1.838 0.126 1.00 83.31 97 GLU A O 1
ATOM 753 N N . SER A 1 98 ? 16.838 -2.043 -1.939 1.00 79.12 98 SER A N 1
ATOM 754 C CA . SER A 1 98 ? 18.132 -2.282 -2.585 1.00 79.12 98 SER A CA 1
ATOM 755 C C . SER A 1 98 ? 19.112 -1.107 -2.526 1.00 79.12 98 SER A C 1
ATOM 757 O O . SER A 1 98 ? 20.313 -1.285 -2.737 1.00 79.12 98 SER A O 1
ATOM 759 N N . LEU A 1 99 ? 18.603 0.101 -2.286 1.00 74.38 99 LEU A N 1
ATOM 760 C CA . LEU A 1 99 ? 19.397 1.324 -2.258 1.00 74.38 99 LEU A CA 1
ATOM 761 C C . LEU A 1 99 ? 19.848 1.707 -0.846 1.00 74.38 99 LEU A C 1
ATOM 763 O O . LEU A 1 99 ? 20.465 2.762 -0.699 1.00 74.38 99 LEU A O 1
ATOM 767 N N . ASP A 1 100 ? 19.551 0.867 0.157 1.00 67.75 100 ASP A N 1
ATOM 768 C CA . ASP A 1 100 ? 19.797 1.117 1.585 1.00 67.75 100 ASP A CA 1
ATOM 769 C C . ASP A 1 100 ? 19.441 2.557 1.968 1.00 67.75 100 ASP A C 1
ATOM 771 O O . ASP A 1 100 ? 20.228 3.331 2.526 1.00 67.75 100 ASP A O 1
ATOM 775 N N . TRP A 1 101 ? 18.249 2.975 1.539 1.00 73.88 101 TRP A N 1
ATOM 776 C CA . TRP A 1 101 ? 17.800 4.330 1.764 1.00 73.88 101 TRP A CA 1
ATOM 777 C C . TRP A 1 101 ? 17.543 4.491 3.260 1.00 73.88 101 TRP A C 1
ATOM 779 O O . TRP A 1 101 ? 16.514 4.054 3.764 1.00 73.88 101 TRP A O 1
ATOM 789 N N . LYS A 1 102 ? 18.492 5.126 3.961 1.00 61.59 102 LYS A N 1
ATOM 790 C CA . LYS A 1 102 ? 18.524 5.283 5.432 1.00 61.59 102 LYS A CA 1
ATOM 791 C C . LYS A 1 102 ? 17.232 5.818 6.061 1.00 61.59 102 LYS A C 1
ATOM 793 O O . LYS A 1 102 ? 17.063 5.721 7.269 1.00 61.59 102 LYS A O 1
ATOM 798 N N . ASP A 1 103 ? 16.362 6.400 5.246 1.00 72.62 103 ASP A N 1
ATOM 799 C CA . ASP A 1 103 ? 15.083 6.962 5.639 1.00 72.62 103 ASP A CA 1
ATOM 800 C C . ASP A 1 103 ? 13.996 6.700 4.574 1.00 72.62 103 ASP A C 1
ATOM 802 O O . ASP A 1 103 ? 13.871 7.439 3.589 1.00 72.62 103 ASP A O 1
ATOM 806 N N . GLY A 1 104 ? 13.204 5.641 4.771 1.00 75.12 104 GLY A N 1
ATOM 807 C CA . GLY A 1 104 ? 12.081 5.288 3.895 1.00 75.12 104 GLY A CA 1
ATOM 808 C C . GLY A 1 104 ? 11.076 6.429 3.680 1.00 75.12 104 GLY A C 1
ATOM 809 O O . GLY A 1 104 ? 10.459 6.502 2.615 1.00 75.12 104 GLY A O 1
ATOM 810 N N . GLU A 1 105 ? 10.968 7.366 4.628 1.00 82.06 1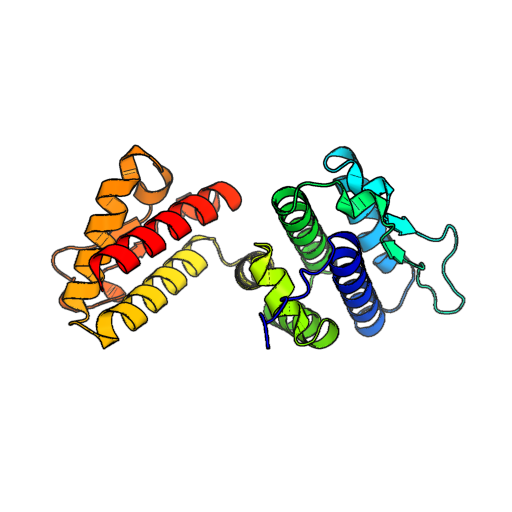05 GLU A N 1
ATOM 811 C CA . GLU A 1 105 ? 10.154 8.574 4.486 1.00 82.06 105 GLU A CA 1
ATOM 812 C C . GLU A 1 105 ? 10.722 9.497 3.405 1.00 82.06 105 GLU A C 1
ATOM 814 O O . GLU A 1 105 ? 10.028 9.805 2.436 1.00 82.06 105 GLU A O 1
ATOM 819 N N . SER A 1 106 ? 12.011 9.845 3.474 1.00 86.44 106 SER A N 1
ATOM 820 C CA . SER A 1 106 ? 12.681 10.636 2.432 1.00 86.44 106 SER A CA 1
ATOM 821 C C . SER A 1 106 ? 12.569 10.010 1.033 1.00 86.44 106 SER A C 1
ATOM 823 O O . SER A 1 106 ? 12.518 10.744 0.036 1.00 86.44 106 SER A O 1
ATOM 825 N N . PHE A 1 107 ? 12.540 8.676 0.929 1.00 89.19 107 PHE A N 1
ATOM 826 C CA . PHE A 1 107 ? 12.349 7.990 -0.352 1.00 89.19 107 PHE A CA 1
ATOM 827 C C . PHE A 1 107 ? 10.944 8.218 -0.906 1.00 89.19 107 PHE A C 1
ATOM 829 O O . PHE A 1 107 ? 10.805 8.695 -2.034 1.00 89.19 107 PHE A O 1
ATOM 836 N N . ILE A 1 108 ? 9.911 7.934 -0.110 1.00 92.06 108 ILE A N 1
ATOM 837 C CA . ILE A 1 108 ? 8.518 8.071 -0.543 1.00 92.06 108 ILE A CA 1
ATOM 838 C C . ILE A 1 108 ? 8.147 9.530 -0.804 1.00 92.06 108 ILE A C 1
ATOM 840 O O . ILE A 1 108 ? 7.490 9.809 -1.804 1.00 92.06 108 ILE A O 1
ATOM 844 N N . GLU A 1 109 ? 8.643 10.475 -0.012 1.00 91.81 109 GLU A N 1
ATOM 845 C CA . GLU A 1 109 ? 8.417 11.902 -0.266 1.00 91.81 109 GLU A CA 1
ATOM 846 C C . GLU A 1 109 ? 9.138 12.391 -1.530 1.00 91.81 109 GLU A C 1
ATOM 848 O O . GLU A 1 109 ? 8.615 13.216 -2.282 1.00 91.81 109 GLU A O 1
ATOM 853 N N . SER A 1 110 ? 10.315 11.836 -1.840 1.00 91.56 110 SER A N 1
ATOM 854 C CA . SER A 1 110 ? 10.966 12.100 -3.129 1.00 91.56 110 SER A CA 1
ATOM 855 C C . SER A 1 110 ? 10.182 11.504 -4.296 1.00 91.56 110 SER A C 1
ATOM 857 O O . SER A 1 110 ? 10.068 12.146 -5.337 1.00 91.56 110 SER A O 1
ATOM 859 N N . LEU A 1 111 ? 9.589 10.323 -4.108 1.00 93.81 111 LEU A N 1
ATOM 860 C CA . LEU A 1 111 ? 8.738 9.684 -5.106 1.00 93.81 111 LEU A CA 1
ATOM 861 C C . LEU A 1 111 ? 7.460 10.477 -5.371 1.00 93.81 111 LEU A C 1
ATOM 863 O O . LEU A 1 111 ? 7.171 10.774 -6.528 1.00 93.81 111 LEU A O 1
ATOM 867 N N . LYS A 1 112 ? 6.739 10.888 -4.323 1.00 95.19 112 LYS A N 1
ATOM 868 C CA . LYS A 1 112 ? 5.552 11.746 -4.448 1.00 95.19 112 LYS A CA 1
ATOM 869 C C . LYS A 1 112 ? 5.884 13.050 -5.172 1.00 95.19 112 LYS A C 1
ATOM 871 O O . LYS A 1 112 ? 5.162 13.430 -6.090 1.00 95.19 112 LYS A O 1
ATOM 876 N N . ARG A 1 113 ? 7.008 13.694 -4.829 1.00 95.12 113 ARG A N 1
ATOM 877 C CA . ARG A 1 113 ? 7.460 14.932 -5.484 1.00 95.12 113 ARG A CA 1
ATOM 878 C C . ARG A 1 113 ? 7.739 14.743 -6.978 1.00 95.12 113 ARG A C 1
ATOM 880 O O . ARG A 1 113 ? 7.340 15.590 -7.769 1.00 95.12 113 ARG A O 1
ATOM 887 N N . GLU A 1 114 ? 8.398 13.654 -7.369 1.00 94.12 114 GLU A N 1
ATOM 888 C CA . GLU A 1 114 ? 8.711 13.383 -8.782 1.00 94.12 114 GLU A CA 1
ATOM 889 C C . GLU A 1 114 ? 7.484 12.943 -9.600 1.00 94.12 114 GLU A C 1
ATOM 891 O O . GLU A 1 114 ? 7.417 13.216 -10.799 1.00 94.12 114 GLU A O 1
ATOM 896 N N . ILE A 1 115 ? 6.500 12.292 -8.968 1.00 93.94 115 ILE A N 1
ATOM 897 C CA . ILE A 1 115 ? 5.224 11.916 -9.600 1.00 93.94 115 ILE A CA 1
ATOM 89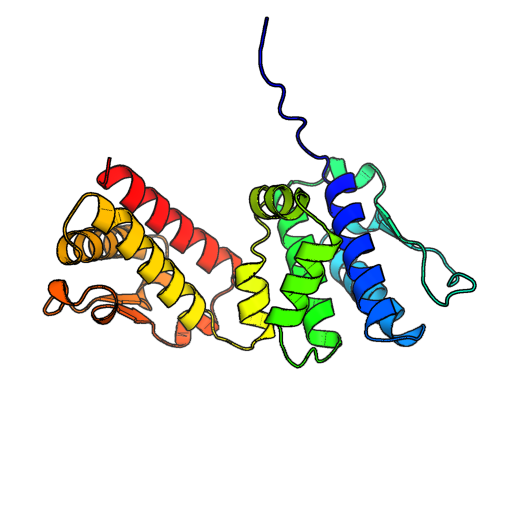8 C C . ILE A 1 115 ? 4.264 13.122 -9.702 1.00 93.94 115 ILE A C 1
ATOM 900 O O . ILE A 1 115 ? 3.468 13.206 -10.644 1.00 93.94 115 ILE A O 1
ATOM 904 N N . GLY A 1 116 ? 4.328 14.059 -8.752 1.00 93.88 116 GLY A N 1
ATOM 905 C CA . GLY A 1 116 ? 3.385 15.172 -8.618 1.00 93.88 116 GLY A CA 1
ATOM 906 C C . GLY A 1 116 ? 1.984 14.698 -8.215 1.00 93.88 116 GLY A C 1
ATOM 907 O O . GLY A 1 116 ? 1.821 13.606 -7.678 1.00 93.88 116 GLY A O 1
ATOM 908 N N . GLU A 1 117 ? 0.945 15.482 -8.517 1.00 91.19 117 GLU A N 1
ATOM 909 C CA . GLU A 1 117 ? -0.471 15.193 -8.179 1.00 91.19 117 GLU A CA 1
ATOM 910 C C . GLU A 1 117 ? -0.972 13.811 -8.641 1.00 91.19 117 GLU A C 1
ATOM 912 O O . GLU A 1 117 ? -1.932 13.260 -8.105 1.00 91.19 117 GLU A O 1
ATOM 917 N N . LYS A 1 118 ? -0.294 13.194 -9.616 1.00 92.31 118 LYS A N 1
ATOM 918 C CA . LYS A 1 118 ? -0.632 11.858 -10.125 1.00 92.31 118 LYS A CA 1
ATOM 919 C C . LYS A 1 118 ? -0.416 10.746 -9.090 1.00 92.31 118 LYS A C 1
ATOM 921 O O . LYS A 1 118 ? -0.913 9.641 -9.299 1.00 92.31 118 LYS A O 1
ATOM 926 N N . HIS A 1 119 ? 0.252 11.021 -7.965 1.00 90.75 119 HIS A N 1
ATOM 927 C CA . HIS A 1 119 ? 0.371 10.059 -6.867 1.00 90.75 119 HIS A CA 1
ATOM 928 C C . HIS A 1 119 ? -1.000 9.719 -6.257 1.00 90.75 119 HIS A C 1
ATOM 930 O O . HIS A 1 119 ? -1.205 8.586 -5.840 1.00 90.75 119 HIS A O 1
ATOM 936 N N . LEU A 1 120 ? -1.976 10.634 -6.311 1.00 88.31 120 LEU A N 1
ATOM 937 C CA . LEU A 1 120 ? -3.349 10.362 -5.872 1.00 88.31 120 LEU A CA 1
ATOM 938 C C . LEU A 1 120 ? -4.039 9.327 -6.772 1.00 88.31 120 LEU A C 1
ATOM 940 O O . LEU A 1 120 ? -4.755 8.448 -6.296 1.00 88.31 120 LEU A O 1
ATOM 944 N N . ALA A 1 121 ? -3.792 9.385 -8.085 1.00 87.56 121 ALA A N 1
ATOM 945 C CA . ALA A 1 121 ? -4.291 8.381 -9.022 1.00 87.56 121 ALA A CA 1
ATOM 946 C C . ALA A 1 121 ? -3.600 7.022 -8.812 1.00 87.56 121 ALA A C 1
ATOM 948 O O . ALA A 1 121 ? -4.241 5.979 -8.936 1.00 87.56 121 ALA A O 1
ATOM 949 N N . LEU A 1 122 ? -2.313 7.029 -8.449 1.00 88.94 122 LEU A N 1
ATOM 950 C CA . LEU A 1 122 ? -1.553 5.831 -8.085 1.00 88.94 122 LEU A CA 1
ATOM 951 C C . LEU A 1 122 ? -2.136 5.154 -6.834 1.00 88.94 122 LEU A C 1
ATOM 953 O O . LEU A 1 122 ? -2.372 3.943 -6.833 1.00 88.94 122 LEU A O 1
ATOM 957 N N . GLU A 1 123 ? -2.445 5.936 -5.801 1.00 86.25 123 GLU A N 1
ATOM 958 C CA . GLU A 1 123 ? -3.114 5.456 -4.589 1.00 86.25 123 GLU A CA 1
ATOM 959 C C . GLU A 1 123 ? -4.541 4.973 -4.875 1.00 86.25 123 GLU A C 1
ATOM 961 O O . GLU A 1 123 ? -4.946 3.913 -4.392 1.00 86.25 123 GLU A O 1
ATOM 966 N N . GLY A 1 124 ? -5.270 5.669 -5.754 1.00 82.88 124 GLY A N 1
ATOM 967 C CA . GLY A 1 124 ? -6.585 5.252 -6.246 1.00 82.88 124 GLY A CA 1
ATOM 968 C C . GLY A 1 124 ? -6.578 3.906 -6.988 1.00 82.88 124 GLY A C 1
ATOM 969 O O . GLY A 1 124 ? -7.570 3.178 -6.942 1.00 82.88 124 GLY A O 1
ATOM 970 N N . MET A 1 125 ? -5.457 3.524 -7.617 1.00 85.12 125 MET A N 1
ATOM 971 C CA . MET A 1 125 ? -5.267 2.188 -8.207 1.00 85.12 125 MET A CA 1
ATOM 972 C C . MET A 1 125 ? -5.020 1.092 -7.158 1.00 85.12 125 MET A C 1
ATOM 974 O O . MET A 1 125 ? -5.095 -0.093 -7.482 1.00 85.12 125 MET A O 1
ATOM 978 N N . GLY A 1 126 ? -4.763 1.465 -5.902 1.00 81.56 126 GLY A N 1
ATOM 979 C CA . GLY A 1 126 ? -4.525 0.546 -4.792 1.00 81.56 126 GLY A CA 1
ATOM 980 C C . GLY A 1 126 ? -3.058 0.398 -4.390 1.00 81.56 126 GLY A C 1
ATOM 981 O O . GLY A 1 126 ? -2.757 -0.476 -3.575 1.00 81.56 126 GLY A O 1
ATOM 982 N N . VAL A 1 127 ? -2.156 1.228 -4.924 1.00 86.94 127 VAL A N 1
ATOM 983 C CA . VAL A 1 127 ? -0.759 1.287 -4.471 1.00 86.94 127 VAL A CA 1
ATOM 984 C C . VAL A 1 127 ? -0.697 2.080 -3.174 1.00 86.94 127 VAL A C 1
ATOM 986 O O . VAL A 1 127 ? -0.950 3.277 -3.159 1.00 86.94 127 VAL A O 1
ATOM 989 N N . ASN A 1 128 ? -0.353 1.423 -2.070 1.00 87.94 128 ASN A N 1
ATOM 990 C CA . ASN A 1 128 ? -0.321 2.079 -0.766 1.00 87.94 128 ASN A CA 1
ATOM 991 C C . ASN A 1 128 ? 1.087 2.620 -0.467 1.00 87.94 128 ASN A C 1
ATOM 993 O O . ASN A 1 128 ? 1.924 1.896 0.072 1.00 87.94 128 ASN A O 1
ATOM 997 N N . LEU A 1 129 ? 1.348 3.882 -0.828 1.00 89.00 129 LEU A N 1
ATOM 998 C CA . LEU A 1 129 ? 2.650 4.530 -0.621 1.00 89.00 129 LEU A CA 1
ATOM 999 C C . LEU A 1 129 ? 3.029 4.638 0.859 1.00 89.00 129 LEU A C 1
ATOM 1001 O O . LEU A 1 129 ? 4.201 4.487 1.199 1.00 89.00 129 LEU A O 1
ATOM 1005 N N . GLU A 1 130 ? 2.049 4.834 1.741 1.00 83.81 130 GLU A N 1
ATOM 1006 C CA . GLU A 1 130 ? 2.296 4.909 3.179 1.00 83.81 130 GLU A CA 1
ATOM 1007 C C . GLU A 1 130 ? 2.720 3.544 3.741 1.00 83.81 130 GLU A C 1
ATOM 1009 O O . GLU A 1 130 ? 3.674 3.445 4.506 1.00 83.81 130 GLU A O 1
ATOM 1014 N N . HIS A 1 131 ? 2.099 2.453 3.290 1.00 82.06 131 HIS A N 1
ATOM 1015 C CA . HIS A 1 131 ? 2.559 1.107 3.631 1.00 82.06 131 HIS A CA 1
ATOM 1016 C C . HIS A 1 131 ? 3.990 0.851 3.144 1.00 82.06 131 HIS A C 1
ATOM 1018 O O . HIS A 1 131 ? 4.795 0.308 3.896 1.00 82.06 131 HIS A O 1
ATOM 1024 N N . ILE A 1 132 ? 4.337 1.279 1.926 1.00 86.00 132 ILE A N 1
ATOM 1025 C CA . ILE A 1 132 ? 5.714 1.159 1.427 1.00 86.00 132 ILE A CA 1
ATOM 1026 C C . ILE A 1 132 ? 6.679 1.956 2.312 1.00 86.00 132 ILE A C 1
ATOM 1028 O O . ILE A 1 132 ? 7.736 1.439 2.664 1.00 86.00 132 ILE A O 1
ATOM 1032 N N . LYS A 1 133 ? 6.313 3.181 2.713 1.00 86.06 133 LYS A N 1
ATOM 1033 C CA . LYS A 1 133 ? 7.093 3.986 3.661 1.00 86.06 133 LYS A CA 1
ATOM 1034 C C . LYS A 1 133 ? 7.364 3.202 4.945 1.00 86.06 133 LYS A C 1
ATOM 1036 O O . LYS A 1 133 ? 8.522 3.094 5.335 1.00 86.06 133 LYS A O 1
ATOM 1041 N N . PHE A 1 134 ? 6.342 2.595 5.553 1.00 79.00 134 PHE A N 1
ATOM 1042 C CA . PHE A 1 134 ? 6.516 1.776 6.760 1.00 79.00 134 PHE A CA 1
ATOM 1043 C C . PHE A 1 134 ? 7.449 0.580 6.535 1.00 79.00 134 PHE A C 1
ATOM 1045 O O . PHE A 1 134 ? 8.370 0.387 7.330 1.00 79.00 134 PHE A O 1
ATOM 1052 N N . VAL A 1 135 ? 7.275 -0.161 5.433 1.00 79.06 135 VAL A N 1
ATOM 1053 C CA . VAL A 1 135 ? 8.153 -1.290 5.068 1.00 79.06 135 VAL A CA 1
ATOM 1054 C C . VAL A 1 135 ? 9.612 -0.835 4.966 1.00 79.06 135 VAL A C 1
ATOM 1056 O O . VAL A 1 135 ? 10.496 -1.448 5.562 1.00 79.06 135 VAL A O 1
ATOM 1059 N N . LEU A 1 136 ? 9.871 0.280 4.279 1.00 78.62 136 LEU A N 1
ATOM 1060 C CA . LEU A 1 136 ? 11.224 0.812 4.093 1.00 78.62 136 LEU A CA 1
ATOM 1061 C C . LEU A 1 136 ? 11.822 1.402 5.374 1.00 78.62 136 LEU A C 1
ATOM 1063 O O . LEU A 1 136 ? 13.028 1.317 5.586 1.00 78.62 136 LEU A O 1
ATOM 1067 N N . MET A 1 137 ? 10.991 1.944 6.264 1.00 76.62 137 MET A N 1
ATOM 1068 C CA . MET A 1 137 ? 11.400 2.338 7.614 1.00 76.62 137 MET A CA 1
ATOM 1069 C C . MET A 1 137 ? 11.630 1.134 8.543 1.00 76.62 137 MET A C 1
ATOM 1071 O O . MET A 1 137 ? 11.951 1.328 9.716 1.00 76.62 137 MET A O 1
ATOM 1075 N N . ARG A 1 138 ? 11.444 -0.102 8.049 1.00 71.62 138 ARG A N 1
ATOM 1076 C CA . ARG A 1 138 ? 11.429 -1.345 8.837 1.00 71.62 138 ARG A CA 1
ATOM 1077 C C . ARG A 1 138 ? 10.460 -1.285 10.017 1.00 71.62 138 ARG A C 1
ATOM 1079 O 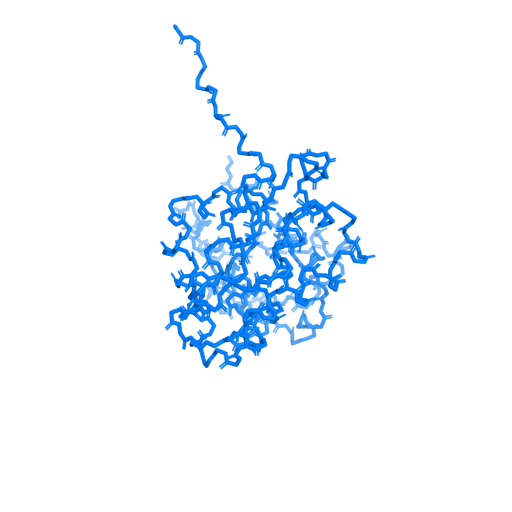O . ARG A 1 138 ? 10.663 -1.946 11.033 1.00 71.62 138 ARG A O 1
ATOM 1086 N N . GLN A 1 139 ? 9.408 -0.484 9.884 1.00 69.44 139 GLN A N 1
ATOM 1087 C CA . GLN A 1 139 ? 8.311 -0.482 10.830 1.00 69.44 139 GLN A CA 1
ATOM 1088 C C . GLN A 1 139 ? 7.392 -1.642 10.470 1.00 69.44 139 GLN A C 1
ATOM 1090 O O . GLN A 1 139 ? 7.002 -1.814 9.313 1.00 69.44 139 GLN A O 1
ATOM 1095 N N . GLY A 1 140 ? 7.080 -2.466 11.466 1.00 75.12 140 GLY A N 1
ATOM 1096 C CA . GLY A 1 140 ? 6.178 -3.589 11.283 1.00 75.12 140 GLY A CA 1
ATOM 1097 C C . GLY A 1 140 ? 4.792 -3.131 10.825 1.00 75.12 140 GLY A C 1
ATOM 1098 O O . GLY A 1 140 ? 4.359 -2.009 11.109 1.00 75.12 140 GLY A O 1
ATOM 1099 N N . HIS A 1 141 ? 4.065 -4.028 10.159 1.00 83.00 141 HIS A N 1
ATOM 1100 C CA . HIS A 1 141 ? 2.630 -3.887 9.925 1.00 83.00 141 HIS A CA 1
ATOM 1101 C C . HIS A 1 141 ? 1.863 -3.433 11.180 1.00 83.00 141 HIS A C 1
ATOM 1103 O O . HIS A 1 141 ? 0.898 -2.687 11.052 1.00 83.00 141 HIS A O 1
ATOM 1109 N N . GLU A 1 142 ? 2.305 -3.821 12.378 1.00 88.75 142 GLU A N 1
ATOM 1110 C CA . GLU A 1 142 ? 1.728 -3.403 13.658 1.00 88.75 142 GLU A CA 1
ATOM 1111 C C . GLU A 1 142 ? 1.585 -1.880 13.787 1.00 88.75 142 GLU A C 1
ATOM 1113 O O . GLU A 1 142 ? 0.523 -1.392 14.176 1.00 88.75 142 GLU A O 1
ATOM 1118 N N . VAL A 1 143 ? 2.612 -1.121 13.387 1.00 85.69 143 VAL A N 1
ATOM 1119 C CA . VAL A 1 143 ? 2.640 0.339 13.523 1.00 85.69 143 VAL A CA 1
ATOM 1120 C C . VAL A 1 143 ? 1.675 0.971 12.530 1.00 85.69 143 VAL A C 1
ATOM 1122 O O . VAL A 1 143 ? 0.918 1.875 12.884 1.00 85.69 143 VAL A O 1
ATOM 1125 N N . LEU A 1 144 ? 1.658 0.461 11.295 1.00 85.25 144 LEU A N 1
ATOM 1126 C CA . LEU A 1 144 ? 0.727 0.911 10.265 1.00 85.25 144 LEU A CA 1
ATOM 1127 C C . LEU A 1 144 ? -0.725 0.647 10.677 1.00 85.25 144 LEU A C 1
ATOM 1129 O O . LEU A 1 144 ? -1.576 1.523 10.516 1.00 85.25 144 LEU A O 1
ATOM 1133 N N . ILE A 1 145 ? -1.021 -0.545 11.201 1.00 90.56 145 ILE A N 1
ATOM 1134 C CA . ILE A 1 145 ? -2.377 -0.883 11.640 1.00 90.56 145 ILE A CA 1
ATOM 1135 C C . ILE A 1 145 ? -2.793 -0.006 12.806 1.00 90.56 145 ILE A C 1
ATOM 1137 O O . ILE A 1 145 ? -3.891 0.545 12.761 1.00 90.56 145 ILE A O 1
ATOM 1141 N N . LYS A 1 146 ? -1.914 0.188 13.794 1.00 91.56 146 LYS A N 1
ATOM 1142 C CA . LYS A 1 146 ? -2.201 1.065 14.926 1.00 91.56 146 LYS A CA 1
ATOM 1143 C C . LYS A 1 146 ? -2.575 2.473 14.454 1.00 91.56 146 LYS A C 1
ATOM 1145 O O . LYS A 1 146 ? -3.670 2.931 14.757 1.00 91.56 146 LYS A O 1
ATOM 1150 N N . LYS A 1 147 ? -1.746 3.086 13.604 1.00 89.56 147 LYS A N 1
ATOM 1151 C CA . LYS A 1 147 ? -2.012 4.417 13.031 1.00 89.56 147 LYS A CA 1
ATOM 1152 C C . LYS A 1 147 ? -3.280 4.476 12.183 1.00 89.56 147 LYS A C 1
ATOM 1154 O O . LYS A 1 147 ? -3.982 5.482 12.179 1.00 89.56 147 LYS A O 1
ATOM 1159 N N . THR A 1 148 ? -3.589 3.404 11.455 1.00 91.25 148 THR A N 1
ATOM 1160 C CA . THR A 1 148 ? -4.821 3.333 10.655 1.00 91.25 148 THR A CA 1
ATOM 1161 C C . THR A 1 148 ? -6.059 3.326 11.551 1.00 91.25 148 THR A C 1
ATOM 1163 O O . THR A 1 148 ? -7.040 4.000 11.243 1.00 91.25 148 THR A O 1
ATOM 1166 N N . LEU A 1 149 ? -6.024 2.576 12.656 1.00 94.38 149 LEU A N 1
ATOM 1167 C CA . LEU A 1 149 ? -7.125 2.528 13.618 1.00 94.38 149 LEU A CA 1
ATOM 1168 C C . LEU A 1 149 ? -7.237 3.828 14.420 1.00 94.38 149 LEU A C 1
ATOM 1170 O O . LEU A 1 149 ? -8.351 4.291 14.620 1.00 94.38 149 LEU A O 1
ATOM 1174 N N . GLU A 1 150 ? -6.114 4.446 14.796 1.00 93.25 150 GLU A N 1
ATOM 1175 C CA . GLU A 1 150 ? -6.060 5.793 15.388 1.00 93.25 150 GLU A CA 1
ATOM 1176 C C . GLU A 1 150 ? -6.762 6.817 14.486 1.00 93.25 150 GLU A C 1
ATOM 1178 O O . GLU A 1 150 ? -7.713 7.469 14.907 1.00 93.25 150 GLU A O 1
ATOM 1183 N N . ALA A 1 151 ? -6.393 6.872 13.203 1.00 92.62 151 ALA A N 1
ATOM 1184 C CA . ALA A 1 151 ? -7.036 7.771 12.248 1.00 92.62 151 ALA A CA 1
ATOM 1185 C C . ALA A 1 151 ? -8.535 7.472 12.068 1.00 92.62 151 ALA A C 1
ATOM 1187 O O . ALA A 1 151 ? -9.340 8.385 11.879 1.00 92.62 151 ALA A O 1
ATOM 1188 N N . LEU A 1 152 ? -8.933 6.196 12.115 1.00 93.62 152 LEU A N 1
ATOM 1189 C CA . LEU A 1 152 ? -10.340 5.812 12.031 1.00 93.62 152 LEU A CA 1
ATOM 1190 C C . LEU A 1 152 ? -11.122 6.256 13.277 1.00 93.62 152 LEU A C 1
ATOM 1192 O O . LEU A 1 152 ? -12.235 6.759 13.122 1.00 93.62 152 LEU A O 1
ATOM 1196 N N . ILE A 1 153 ? -10.538 6.133 14.477 1.00 93.19 153 ILE A N 1
ATOM 1197 C CA . ILE A 1 153 ? -11.100 6.689 15.717 1.00 93.19 153 ILE A CA 1
ATOM 1198 C C . ILE A 1 153 ? -11.284 8.193 15.556 1.00 93.19 153 ILE A C 1
ATOM 1200 O O . ILE A 1 153 ? -12.397 8.674 15.753 1.00 93.19 153 ILE A O 1
ATOM 1204 N N . ASP A 1 154 ? -10.248 8.921 15.138 1.00 91.62 154 ASP A N 1
ATOM 1205 C CA . ASP A 1 154 ? -10.305 10.376 14.974 1.00 91.62 154 ASP A CA 1
ATOM 1206 C C . ASP A 1 154 ? -11.415 10.806 14.009 1.00 91.62 154 ASP A C 1
ATOM 1208 O O . ASP A 1 154 ? -12.104 11.799 14.236 1.00 91.62 154 ASP A O 1
ATOM 1212 N N . ILE A 1 155 ? -11.608 10.068 12.912 1.00 91.12 155 ILE A N 1
ATOM 1213 C CA . ILE A 1 155 ? -12.651 10.360 11.924 1.00 91.12 155 ILE A CA 1
ATOM 1214 C C . ILE A 1 155 ? -14.043 10.123 12.510 1.00 91.12 155 ILE A C 1
ATOM 1216 O O . ILE A 1 155 ? -14.908 10.988 12.376 1.00 91.12 155 ILE A O 1
ATOM 1220 N N . VAL A 1 156 ? -14.270 8.972 13.142 1.00 91.50 156 VAL A N 1
ATOM 1221 C CA . VAL A 1 156 ? -15.585 8.607 13.690 1.00 91.50 156 VAL A CA 1
ATOM 1222 C C . VAL A 1 156 ? -15.941 9.512 14.873 1.00 91.50 156 VAL A C 1
ATOM 1224 O O . VAL A 1 156 ? -17.063 10.010 14.953 1.00 91.50 156 VAL A O 1
ATOM 1227 N N . SER A 1 157 ? -14.962 9.840 15.717 1.00 90.56 157 SER A N 1
ATOM 1228 C CA . SER A 1 157 ? -15.114 10.718 16.889 1.00 90.56 157 SER A CA 1
ATOM 1229 C C . SER A 1 157 ? -15.445 12.171 16.538 1.00 90.56 157 SER A C 1
ATOM 1231 O O . SER A 1 157 ? -15.800 12.954 17.412 1.00 90.56 157 SER A O 1
ATOM 1233 N N . LYS A 1 158 ? -15.387 12.566 15.260 1.00 90.00 158 LYS A N 1
ATOM 1234 C CA . LYS A 1 158 ? -15.927 13.868 14.828 1.00 90.00 158 LYS A CA 1
ATOM 1235 C C . LYS A 1 158 ? -17.450 13.934 14.939 1.00 90.00 158 LYS A C 1
ATOM 1237 O O . LYS A 1 158 ? -17.990 15.028 15.067 1.00 90.00 158 LYS A O 1
ATOM 1242 N N . ASN A 1 159 ? -18.124 12.785 14.881 1.00 87.62 159 ASN A N 1
ATOM 1243 C CA . ASN A 1 159 ? -19.585 12.678 14.886 1.00 87.62 159 ASN A CA 1
ATOM 1244 C C . ASN A 1 159 ? -20.131 11.907 16.106 1.00 87.62 159 ASN A C 1
ATOM 1246 O O . ASN A 1 159 ? -21.343 11.764 16.244 1.00 87.62 159 ASN A O 1
ATOM 1250 N N . THR A 1 160 ? -19.266 11.394 16.986 1.00 88.81 160 THR A N 1
ATOM 1251 C CA . THR A 1 160 ? -19.632 10.666 18.214 1.00 88.81 160 THR A CA 1
ATOM 1252 C C . THR A 1 160 ? -18.529 10.806 19.273 1.00 88.81 160 THR A C 1
ATOM 1254 O O . THR A 1 160 ? -17.557 11.516 19.048 1.00 88.81 160 THR A O 1
ATOM 1257 N N . SER A 1 161 ? -18.645 10.165 20.439 1.00 91.00 161 SER A N 1
ATOM 1258 C CA . SER A 1 161 ? -17.547 10.156 21.417 1.00 91.00 161 SER A CA 1
ATOM 1259 C C . SER A 1 161 ? -16.420 9.209 21.000 1.00 91.00 161 SER A C 1
ATOM 1261 O O . SER A 1 161 ? -16.649 8.211 20.316 1.00 91.00 161 SER A O 1
ATOM 1263 N N . GLU A 1 162 ? -15.211 9.472 21.489 1.00 89.81 162 GLU A N 1
ATOM 1264 C CA . GLU A 1 162 ? -14.048 8.612 21.249 1.00 89.81 162 GLU A CA 1
ATOM 1265 C C . GLU A 1 162 ? -14.284 7.171 21.722 1.00 89.81 162 GLU A C 1
ATOM 1267 O O . GLU A 1 162 ? -14.013 6.217 20.997 1.00 89.81 162 GLU A O 1
ATOM 1272 N N . GLY A 1 163 ? -14.930 6.997 22.881 1.00 91.25 163 GLY A N 1
ATOM 1273 C CA . GLY A 1 163 ? -15.331 5.676 23.366 1.00 91.25 163 GLY A CA 1
ATOM 1274 C C . GLY A 1 163 ? -16.319 4.959 22.444 1.00 91.25 163 GLY A C 1
ATOM 1275 O O . GLY A 1 163 ? -16.179 3.759 22.215 1.00 91.25 163 GLY A O 1
ATOM 1276 N N . PHE A 1 164 ? -17.281 5.678 21.857 1.00 91.06 164 PHE A N 1
ATOM 1277 C CA . PHE A 1 164 ? -18.184 5.094 20.860 1.00 91.06 164 PHE A CA 1
ATOM 1278 C C . PHE A 1 164 ? -17.456 4.727 19.564 1.00 91.06 164 PHE A C 1
ATOM 1280 O O . PHE A 1 164 ? -17.750 3.680 18.986 1.00 91.06 164 PHE A O 1
ATOM 1287 N N . ALA A 1 165 ? -16.489 5.536 19.127 1.00 93.00 165 ALA A N 1
ATOM 1288 C CA . ALA A 1 165 ? -15.663 5.217 17.968 1.00 93.00 165 ALA A CA 1
ATOM 1289 C C . ALA A 1 165 ? -14.878 3.911 18.180 1.00 93.00 165 ALA A C 1
ATOM 1291 O O . ALA A 1 165 ? -14.893 3.035 17.312 1.00 93.00 165 ALA A O 1
ATOM 1292 N N . VAL A 1 166 ? -14.272 3.731 19.359 1.00 94.88 166 VAL A N 1
ATOM 1293 C CA . VAL A 1 166 ? -13.571 2.486 19.713 1.00 94.88 166 VAL A CA 1
ATOM 1294 C C . VAL A 1 166 ? -14.532 1.292 19.737 1.00 94.88 166 VAL A C 1
ATOM 1296 O O . VAL A 1 166 ? -14.202 0.244 19.182 1.00 94.88 166 VAL A O 1
ATOM 1299 N N . VAL A 1 167 ? -15.737 1.439 20.301 1.00 94.44 167 VAL A N 1
ATOM 1300 C CA . VAL A 1 167 ? -16.768 0.378 20.313 1.00 94.44 167 VAL A CA 1
ATOM 1301 C C . VAL A 1 167 ? -17.182 -0.034 18.898 1.00 94.44 167 VAL A C 1
ATOM 1303 O O . VAL A 1 167 ? -17.323 -1.229 18.617 1.00 94.44 167 VAL A O 1
ATOM 1306 N N . ALA A 1 168 ? -17.378 0.931 17.995 1.00 93.75 168 ALA A N 1
ATOM 1307 C CA . ALA A 1 168 ? -17.745 0.657 16.608 1.00 93.75 168 ALA A CA 1
ATOM 1308 C C . ALA A 1 168 ? -16.643 -0.137 15.887 1.00 93.75 168 ALA A C 1
ATOM 1310 O O . ALA A 1 168 ? -16.924 -1.123 15.200 1.00 93.75 168 ALA A O 1
ATOM 1311 N N . ILE A 1 169 ? -15.383 0.249 16.101 1.00 94.94 169 ILE A N 1
ATOM 1312 C CA . ILE A 1 169 ? -14.216 -0.445 15.549 1.00 94.94 169 ILE A CA 1
ATOM 1313 C C . ILE A 1 169 ? -14.086 -1.859 16.131 1.00 94.94 169 ILE A C 1
ATOM 1315 O O . ILE A 1 169 ? -13.922 -2.804 15.359 1.00 94.94 169 ILE A O 1
ATOM 1319 N N . ASP A 1 170 ? -14.221 -2.032 17.449 1.00 95.62 170 ASP A N 1
ATOM 1320 C CA . ASP A 1 170 ? -14.182 -3.346 18.116 1.00 95.62 170 ASP A CA 1
ATOM 1321 C C . ASP A 1 170 ? -15.266 -4.285 17.580 1.00 95.62 170 ASP A C 1
ATOM 1323 O O . ASP A 1 170 ? -15.005 -5.431 17.208 1.00 95.62 170 ASP A O 1
ATOM 1327 N N . THR A 1 171 ? -16.481 -3.761 17.423 1.00 94.44 171 THR A N 1
ATOM 1328 C CA . THR A 1 171 ? -17.606 -4.506 16.852 1.00 94.44 171 THR A CA 1
ATOM 1329 C C . THR A 1 171 ? -17.321 -4.942 15.413 1.00 94.44 171 THR A C 1
ATOM 1331 O O . THR A 1 171 ? -17.605 -6.086 15.046 1.00 94.44 171 THR A O 1
ATOM 1334 N N . ALA A 1 172 ? -16.753 -4.058 14.588 1.00 95.75 172 ALA A N 1
ATOM 1335 C CA . ALA A 1 172 ? -16.415 -4.374 13.205 1.00 95.75 172 ALA A CA 1
ATOM 1336 C C . ALA A 1 172 ? -15.305 -5.430 13.102 1.00 95.75 172 ALA A C 1
ATOM 1338 O O . ALA A 1 172 ? -15.417 -6.368 12.310 1.00 95.75 172 ALA A O 1
ATOM 1339 N N . ILE A 1 173 ? -14.259 -5.306 13.922 1.00 96.31 173 ILE A N 1
ATOM 1340 C CA . ILE A 1 173 ? -13.164 -6.278 14.005 1.00 96.31 173 ILE A CA 1
ATOM 1341 C C . ILE A 1 173 ? -13.707 -7.648 14.414 1.00 96.31 173 ILE A C 1
ATOM 1343 O O . ILE A 1 173 ? -13.456 -8.622 13.705 1.00 96.31 173 ILE A O 1
ATOM 1347 N N . GLY A 1 174 ? -14.515 -7.718 15.478 1.00 95.06 174 GLY A N 1
ATOM 1348 C CA . GLY A 1 174 ? -15.098 -8.970 15.962 1.00 95.06 174 GLY A CA 1
ATOM 1349 C C . GLY A 1 174 ? -15.978 -9.670 14.920 1.00 95.06 174 GLY A C 1
ATOM 1350 O O . GLY A 1 174 ? -15.843 -10.872 14.708 1.00 95.06 174 GLY A O 1
ATOM 1351 N N . LYS A 1 175 ? -16.822 -8.921 14.194 1.00 94.88 175 LYS A N 1
ATOM 1352 C CA . LYS A 1 175 ? -17.656 -9.469 13.103 1.00 94.88 175 LYS A CA 1
ATOM 1353 C C . LYS A 1 175 ? -16.832 -9.996 11.924 1.00 94.88 175 LYS A C 1
ATOM 1355 O O . LYS A 1 175 ? -17.258 -10.922 11.238 1.00 94.88 175 LYS A O 1
ATOM 1360 N N . LEU A 1 176 ? -15.688 -9.377 11.636 1.00 96.31 176 LEU A N 1
ATOM 1361 C CA . LEU A 1 176 ? -14.843 -9.728 10.492 1.00 96.31 176 LEU A CA 1
ATOM 1362 C C . LEU A 1 176 ? -13.784 -10.783 10.822 1.00 96.31 176 LEU A C 1
ATOM 1364 O O . LEU A 1 176 ? -13.180 -11.329 9.898 1.00 96.31 176 LEU A O 1
ATOM 1368 N N . GLU A 1 177 ? -13.572 -11.090 12.099 1.00 94.19 177 GLU A N 1
ATOM 1369 C CA . GLU A 1 177 ? -12.542 -12.013 12.570 1.00 94.19 177 GLU A CA 1
ATOM 1370 C C . GLU A 1 177 ? -12.709 -13.432 12.004 1.00 94.19 177 GLU A C 1
ATOM 1372 O O . GLU A 1 177 ? -11.723 -14.069 11.630 1.00 94.19 177 GLU A O 1
ATOM 1377 N N . GLU A 1 178 ? -13.949 -13.913 11.865 1.00 90.94 178 GLU A N 1
ATOM 1378 C CA . GLU A 1 178 ? -14.238 -15.232 11.282 1.00 90.94 178 GLU A CA 1
ATOM 1379 C C . GLU A 1 178 ? -13.796 -15.326 9.815 1.00 90.94 178 GLU A C 1
ATOM 1381 O O . GLU A 1 178 ? -13.320 -16.366 9.360 1.00 90.94 178 GLU A O 1
ATOM 1386 N N . LYS A 1 179 ? -13.919 -14.220 9.074 1.00 94.69 179 LYS A N 1
ATOM 1387 C CA . LYS A 1 179 ? -13.547 -14.131 7.658 1.00 94.69 179 LYS A CA 1
ATOM 1388 C C . LYS A 1 179 ? -12.064 -13.810 7.467 1.00 94.69 179 LYS A C 1
ATOM 1390 O O . LYS A 1 179 ? -11.454 -14.259 6.496 1.00 94.69 179 LYS A O 1
ATOM 1395 N N . HIS A 1 180 ? -11.491 -13.020 8.371 1.00 94.69 180 HIS A N 1
ATOM 1396 C CA . HIS A 1 180 ? -10.105 -12.568 8.337 1.00 94.69 180 HIS A CA 1
ATOM 1397 C C . HIS A 1 180 ? -9.441 -12.864 9.681 1.00 94.69 180 HIS A C 1
ATOM 1399 O O . HIS A 1 180 ? -9.299 -11.981 10.524 1.00 94.69 180 HIS A O 1
ATOM 1405 N N . ASN A 1 181 ? -8.975 -14.103 9.856 1.00 92.69 181 ASN A N 1
ATOM 1406 C CA . ASN A 1 181 ? -8.341 -14.570 11.097 1.00 92.69 181 ASN A CA 1
ATOM 1407 C C . ASN A 1 181 ? -7.165 -13.695 11.575 1.00 92.69 181 ASN A C 1
ATOM 1409 O O . ASN A 1 181 ? -6.864 -13.660 12.763 1.00 92.69 181 ASN A O 1
ATOM 1413 N N . ILE A 1 182 ? -6.519 -12.966 10.664 1.00 93.12 182 ILE A N 1
ATOM 1414 C CA . ILE A 1 182 ? -5.444 -12.012 10.951 1.00 93.12 182 ILE A CA 1
ATOM 1415 C C . ILE A 1 182 ? -5.872 -10.867 11.880 1.00 93.12 182 ILE A C 1
ATOM 1417 O O . ILE A 1 182 ? -5.015 -10.293 12.550 1.00 93.12 182 ILE A O 1
ATOM 1421 N N . LEU A 1 183 ? -7.172 -10.556 11.952 1.00 95.50 183 LEU A N 1
ATOM 1422 C CA . LEU A 1 183 ? -7.725 -9.532 12.840 1.00 95.50 183 LEU A CA 1
ATOM 1423 C C . LEU A 1 183 ? -7.649 -9.934 14.321 1.00 95.50 183 LEU A C 1
ATOM 1425 O O . LEU A 1 183 ? -7.664 -9.058 15.176 1.00 95.50 183 LEU A O 1
ATOM 1429 N N . ARG A 1 184 ? -7.444 -11.224 14.636 1.00 94.88 184 ARG A N 1
ATOM 1430 C CA . ARG A 1 184 ? -7.206 -11.722 16.009 1.00 94.88 184 ARG A CA 1
ATOM 1431 C C . ARG A 1 184 ? -6.011 -11.084 16.703 1.00 94.88 184 ARG A C 1
ATOM 1433 O O . ARG A 1 184 ? -5.964 -11.069 17.935 1.00 94.88 184 ARG A O 1
ATOM 1440 N N . ASN A 1 185 ? -5.064 -10.592 15.906 1.00 95.44 185 ASN A N 1
ATOM 1441 C CA . ASN A 1 185 ? -3.868 -9.899 16.368 1.00 95.44 185 ASN A CA 1
ATOM 1442 C C . ASN A 1 185 ? -4.159 -8.450 16.792 1.00 95.44 185 ASN A C 1
ATOM 1444 O O . ASN A 1 185 ? -3.245 -7.753 17.211 1.00 95.44 185 ASN A O 1
ATOM 1448 N N . ILE A 1 186 ? -5.402 -7.977 16.677 1.00 95.56 186 ILE A N 1
ATOM 1449 C CA . ILE A 1 186 ? -5.840 -6.662 17.144 1.00 95.56 186 ILE A CA 1
ATOM 1450 C C . ILE A 1 186 ? -6.664 -6.884 18.413 1.00 95.56 186 ILE A C 1
ATOM 1452 O O . ILE A 1 186 ? -7.708 -7.535 18.381 1.00 95.56 186 ILE A O 1
ATOM 1456 N N . LYS A 1 187 ? -6.178 -6.383 19.547 1.00 93.69 187 LYS A N 1
ATOM 1457 C CA . LYS A 1 187 ? -6.847 -6.472 20.846 1.00 93.69 187 LYS A CA 1
ATOM 1458 C C . LYS A 1 187 ? -7.344 -5.102 21.258 1.00 93.69 187 LYS A C 1
ATOM 1460 O O . LYS A 1 187 ? -6.583 -4.140 21.235 1.00 93.69 187 LYS A O 1
ATOM 1465 N N . ILE A 1 188 ? -8.605 -5.040 21.665 1.00 92.69 188 ILE A N 1
ATOM 1466 C CA . ILE A 1 188 ? -9.203 -3.834 22.224 1.00 92.69 188 ILE A CA 1
ATOM 1467 C C . ILE A 1 188 ? -9.612 -4.129 23.663 1.00 92.69 188 ILE A C 1
ATOM 1469 O O . ILE A 1 188 ? -10.385 -5.051 23.930 1.00 92.69 188 ILE A O 1
ATOM 1473 N N . ASP A 1 189 ? -9.051 -3.366 24.598 1.00 90.81 189 ASP A N 1
ATOM 1474 C CA . ASP A 1 189 ? -9.412 -3.447 26.006 1.00 90.81 189 ASP A CA 1
ATOM 1475 C C . ASP A 1 189 ? -10.740 -2.723 26.239 1.00 90.81 189 ASP A C 1
ATOM 1477 O O . ASP A 1 189 ? -10.820 -1.493 26.260 1.00 90.81 189 ASP A O 1
ATOM 1481 N N . LYS A 1 190 ? -11.796 -3.514 26.438 1.00 88.25 190 LYS A N 1
ATOM 1482 C CA . LYS A 1 190 ? -13.162 -3.013 26.623 1.00 88.25 190 LYS A CA 1
ATOM 1483 C C . LYS A 1 190 ? -13.327 -2.141 27.861 1.00 88.25 190 LYS A C 1
ATOM 1485 O O . LYS A 1 190 ? -14.206 -1.285 27.890 1.00 88.25 190 LYS A O 1
ATOM 1490 N N . SER A 1 191 ? -12.487 -2.337 28.878 1.00 88.06 191 SER A N 1
ATOM 1491 C CA . SER A 1 191 ? -12.514 -1.508 30.087 1.00 88.06 191 SER A CA 1
ATOM 1492 C C . SER A 1 191 ? -11.951 -0.103 29.849 1.00 88.06 191 SER A C 1
ATOM 1494 O O . SER A 1 191 ? -12.222 0.806 30.631 1.00 88.06 191 SER A O 1
ATOM 1496 N N . ARG A 1 192 ? -11.226 0.089 28.739 1.00 89.31 192 ARG A N 1
ATOM 1497 C CA . ARG A 1 192 ? -10.493 1.312 28.402 1.00 89.31 192 ARG A CA 1
ATOM 1498 C C . ARG A 1 192 ? -11.025 2.012 27.159 1.00 89.31 192 ARG A C 1
ATOM 1500 O O . ARG A 1 192 ? -10.343 2.876 26.627 1.00 89.31 192 ARG A O 1
ATOM 1507 N N . TYR A 1 193 ? -12.240 1.705 26.694 1.00 89.62 193 TYR A N 1
ATOM 1508 C CA . TYR A 1 193 ? -12.804 2.347 25.495 1.00 89.62 193 TYR A CA 1
ATOM 1509 C C . TYR A 1 193 ? -12.740 3.881 25.541 1.00 89.62 193 TYR A C 1
ATOM 1511 O O . TYR A 1 193 ? -12.435 4.511 24.534 1.00 89.62 193 TYR A O 1
ATOM 1519 N N . ALA A 1 194 ? -12.976 4.488 26.709 1.00 84.88 194 ALA A N 1
ATOM 1520 C CA . ALA A 1 194 ? -12.912 5.940 26.887 1.00 84.88 194 ALA A CA 1
ATOM 1521 C C . ALA A 1 194 ? -11.501 6.537 26.706 1.00 84.88 194 ALA A C 1
ATOM 1523 O O . ALA A 1 194 ? -11.374 7.751 26.605 1.00 84.88 194 ALA A O 1
ATOM 1524 N N . GLU A 1 195 ? -10.458 5.707 26.660 1.00 87.94 195 GLU A N 1
ATOM 1525 C CA . GLU A 1 195 ? -9.074 6.117 26.403 1.00 87.94 195 GLU A CA 1
ATOM 1526 C C . GLU A 1 195 ? -8.700 6.081 24.912 1.00 87.94 195 GLU A C 1
ATOM 1528 O O . GLU A 1 195 ? -7.525 6.242 24.563 1.00 87.94 195 GLU A O 1
ATOM 1533 N N . GLY A 1 196 ? -9.673 5.824 24.032 1.00 88.44 196 GLY A N 1
ATOM 1534 C CA . GLY A 1 196 ? -9.489 5.948 22.595 1.00 88.44 196 GLY A CA 1
ATOM 1535 C C . GLY A 1 196 ? -8.458 4.980 22.035 1.00 88.44 196 GLY A C 1
ATOM 1536 O O . GLY A 1 196 ? -8.500 3.771 22.275 1.00 88.44 196 GLY A O 1
ATOM 1537 N N . ALA A 1 197 ? -7.489 5.526 21.305 1.00 86.06 197 ALA A N 1
ATOM 1538 C CA . ALA A 1 197 ? -6.381 4.773 20.724 1.00 86.06 197 ALA A CA 1
ATOM 1539 C C . ALA A 1 197 ? -5.588 3.935 21.744 1.00 86.06 197 ALA A C 1
ATOM 1541 O O . ALA A 1 197 ? -5.061 2.875 21.400 1.00 86.06 197 ALA A O 1
ATOM 1542 N N . ASN A 1 198 ? -5.524 4.370 23.008 1.00 88.38 198 ASN A N 1
ATOM 1543 C CA . ASN A 1 198 ? -4.792 3.659 24.059 1.00 88.38 198 ASN A CA 1
ATOM 1544 C C . ASN A 1 198 ? -5.463 2.343 24.481 1.00 88.38 198 ASN A C 1
ATOM 1546 O O . ASN A 1 198 ? -4.816 1.505 25.116 1.00 88.38 198 ASN A O 1
ATOM 1550 N N . ALA A 1 199 ? -6.732 2.144 24.109 1.00 90.38 199 ALA A N 1
ATOM 1551 C CA . ALA A 1 199 ? -7.441 0.882 24.282 1.00 90.38 199 ALA A CA 1
ATOM 1552 C C . ALA A 1 199 ? -6.968 -0.200 23.298 1.00 90.38 199 ALA A C 1
ATOM 1554 O O . ALA A 1 199 ? -7.267 -1.377 23.501 1.00 90.38 199 ALA A O 1
ATOM 1555 N N . ILE A 1 200 ? -6.259 0.180 22.227 1.00 92.38 200 ILE A N 1
ATOM 1556 C CA . ILE A 1 200 ? -5.880 -0.713 21.132 1.00 92.38 200 ILE A CA 1
ATOM 1557 C C . ILE A 1 200 ? -4.444 -1.207 21.312 1.00 92.38 200 ILE A C 1
ATOM 1559 O O . ILE A 1 200 ? -3.492 -0.430 21.414 1.00 92.38 200 ILE A O 1
ATOM 1563 N N . SER A 1 201 ? -4.279 -2.525 21.258 1.00 93.06 201 SER A N 1
ATOM 1564 C CA . SER A 1 201 ? -2.990 -3.205 21.206 1.00 93.06 201 SER A CA 1
ATOM 1565 C C . SER A 1 201 ? -2.912 -4.096 19.970 1.00 93.06 201 SER A C 1
ATOM 1567 O O . SER A 1 201 ? -3.844 -4.842 19.669 1.00 93.06 201 SER A O 1
ATOM 1569 N N . ILE A 1 202 ? -1.799 -4.011 19.240 1.00 94.50 202 ILE A N 1
ATOM 1570 C CA . ILE A 1 202 ? -1.544 -4.824 18.049 1.00 94.50 202 ILE A CA 1
ATOM 1571 C C . ILE A 1 202 ? -0.431 -5.814 18.372 1.00 94.50 202 ILE A C 1
ATOM 1573 O O . ILE A 1 202 ? 0.643 -5.415 18.815 1.00 94.50 202 ILE A O 1
ATOM 1577 N N . MET A 1 203 ? -0.694 -7.099 18.157 1.00 92.44 203 MET A N 1
ATOM 1578 C CA . MET A 1 203 ? 0.269 -8.160 18.415 1.00 92.44 203 MET A CA 1
ATOM 1579 C C . MET A 1 203 ? 1.313 -8.246 17.277 1.00 92.44 203 MET A C 1
ATOM 1581 O O . MET A 1 203 ? 0.925 -8.151 16.103 1.00 92.44 203 MET A O 1
ATOM 1585 N N . PRO A 1 204 ? 2.612 -8.461 17.576 1.00 85.38 204 PRO A N 1
ATOM 1586 C CA . PRO A 1 204 ? 3.691 -8.433 16.578 1.00 85.38 204 PRO A CA 1
ATOM 1587 C C . PRO A 1 204 ? 3.582 -9.470 15.454 1.00 85.38 204 PRO A C 1
ATOM 1589 O O . PRO A 1 204 ? 4.167 -9.303 14.383 1.00 85.38 204 PRO A O 1
ATOM 1592 N N . GLU A 1 205 ? 2.819 -10.543 15.651 1.00 88.75 205 GLU A N 1
ATOM 1593 C CA . GLU A 1 205 ? 2.574 -11.604 14.672 1.00 88.75 205 GLU A CA 1
ATOM 1594 C C . GLU A 1 205 ? 1.969 -11.065 13.369 1.00 88.75 205 GLU A C 1
ATOM 1596 O O . GLU A 1 205 ? 2.163 -11.653 12.300 1.00 88.75 205 GLU A O 1
ATOM 1601 N N . ILE A 1 206 ? 1.296 -9.910 13.427 1.00 89.81 206 ILE A N 1
ATOM 1602 C CA . ILE A 1 206 ? 0.751 -9.223 12.254 1.00 89.81 206 ILE A CA 1
ATOM 1603 C C . ILE A 1 206 ? 1.841 -8.821 11.244 1.00 89.81 206 ILE A C 1
ATOM 1605 O O . ILE A 1 206 ? 1.574 -8.721 10.043 1.00 89.81 206 ILE A O 1
ATOM 1609 N N . ASN A 1 207 ? 3.085 -8.648 11.698 1.00 83.25 207 ASN A N 1
ATOM 1610 C CA . ASN A 1 207 ? 4.226 -8.297 10.851 1.00 83.25 207 ASN A CA 1
ATOM 1611 C C . ASN A 1 207 ? 4.586 -9.417 9.865 1.00 83.25 207 ASN A C 1
ATOM 1613 O O . ASN A 1 207 ? 5.139 -9.141 8.806 1.00 83.25 207 ASN A O 1
ATOM 1617 N N . ASN A 1 208 ? 4.198 -10.661 10.160 1.00 82.50 208 ASN A N 1
ATOM 1618 C CA . ASN A 1 208 ? 4.437 -11.818 9.293 1.00 82.50 208 ASN A CA 1
ATOM 1619 C C . ASN A 1 208 ? 3.295 -12.073 8.290 1.00 82.50 208 ASN A C 1
ATOM 1621 O O . ASN A 1 208 ? 3.367 -12.996 7.479 1.00 82.50 208 ASN A O 1
ATOM 1625 N N . VAL A 1 209 ? 2.214 -11.289 8.343 1.00 83.81 209 VAL A N 1
ATOM 1626 C CA . VAL A 1 209 ? 1.053 -11.446 7.457 1.00 83.81 209 VAL A CA 1
ATOM 1627 C C . VAL A 1 209 ? 1.342 -10.836 6.089 1.00 83.81 209 VAL A C 1
ATOM 1629 O O . VAL A 1 209 ? 1.817 -9.714 5.995 1.00 83.81 209 VAL A O 1
ATOM 1632 N N . GLU A 1 210 ? 0.975 -11.520 5.004 1.00 76.81 210 GLU A N 1
ATOM 1633 C CA . GLU A 1 210 ? 1.080 -10.955 3.652 1.00 76.81 210 GLU A CA 1
ATOM 1634 C C . GLU A 1 210 ? 0.277 -9.646 3.522 1.00 76.81 210 GLU A C 1
ATOM 1636 O O . GLU A 1 210 ? -0.936 -9.614 3.760 1.00 76.81 210 GLU A O 1
ATOM 1641 N N . SER A 1 211 ? 0.924 -8.573 3.059 1.00 76.75 211 SER A N 1
ATOM 1642 C CA . SER A 1 211 ? 0.348 -7.220 3.072 1.00 76.75 211 SER A CA 1
ATOM 1643 C C . SER A 1 211 ? -0.979 -7.094 2.315 1.00 76.75 211 SER A C 1
ATOM 1645 O O . SER A 1 211 ? -1.831 -6.296 2.695 1.00 76.75 211 SER A O 1
ATOM 1647 N N . HIS A 1 212 ? -1.207 -7.889 1.262 1.00 73.12 212 HIS A N 1
ATOM 1648 C CA . HIS A 1 212 ? -2.474 -7.857 0.523 1.00 73.12 212 HIS A CA 1
ATOM 1649 C C . HIS A 1 212 ? -3.648 -8.436 1.334 1.00 73.12 212 HIS A C 1
ATOM 1651 O O . HIS A 1 212 ? -4.769 -7.931 1.222 1.00 73.12 212 HIS A O 1
ATOM 1657 N N . LYS A 1 213 ? -3.403 -9.456 2.173 1.00 82.94 213 LYS A N 1
ATOM 1658 C CA . LYS A 1 213 ? -4.401 -10.016 3.099 1.00 82.94 213 LYS A CA 1
ATOM 1659 C C . LYS A 1 213 ? -4.709 -9.010 4.196 1.00 82.94 213 LYS A C 1
ATOM 1661 O O . LYS A 1 213 ? -5.878 -8.716 4.437 1.00 82.94 213 LYS A O 1
ATOM 1666 N N . LEU A 1 214 ? -3.662 -8.416 4.769 1.00 87.69 214 LEU A N 1
ATOM 1667 C CA . LEU A 1 214 ? -3.789 -7.376 5.783 1.00 87.69 214 LEU A CA 1
ATOM 1668 C C . LEU A 1 214 ? -4.562 -6.159 5.268 1.00 87.69 214 LEU A C 1
ATOM 1670 O O . LEU A 1 214 ? -5.579 -5.774 5.843 1.00 87.69 214 LEU A O 1
ATOM 1674 N N . GLY A 1 215 ? -4.153 -5.615 4.122 1.00 83.50 215 GLY A N 1
ATOM 1675 C CA . GLY A 1 215 ? -4.837 -4.496 3.484 1.00 83.50 215 GLY A CA 1
ATOM 1676 C C . GLY A 1 215 ? -6.289 -4.817 3.126 1.00 83.50 215 GLY A C 1
ATOM 1677 O O . GLY A 1 215 ? -7.151 -3.948 3.223 1.00 83.50 215 GLY A O 1
ATOM 1678 N N . LYS A 1 216 ? -6.607 -6.062 2.741 1.00 85.56 216 LYS A N 1
ATOM 1679 C CA . LYS A 1 216 ? -7.994 -6.483 2.493 1.00 85.56 216 LYS A CA 1
ATOM 1680 C C . LYS A 1 216 ? -8.834 -6.462 3.772 1.00 85.56 216 LYS A C 1
ATOM 1682 O O . LYS A 1 216 ? -9.911 -5.873 3.737 1.00 85.56 216 LYS A O 1
ATOM 1687 N N . ALA A 1 217 ? -8.353 -7.052 4.864 1.00 93.25 217 ALA A N 1
ATOM 1688 C CA . ALA A 1 217 ? -9.097 -7.103 6.122 1.00 93.25 217 ALA A CA 1
ATOM 1689 C C . ALA A 1 217 ? -9.353 -5.704 6.697 1.00 93.25 217 ALA A C 1
ATOM 1691 O O . ALA A 1 217 ? -10.490 -5.364 7.011 1.00 93.25 217 ALA A O 1
ATOM 1692 N N . ILE A 1 218 ? -8.325 -4.853 6.732 1.00 94.12 218 ILE A N 1
ATOM 1693 C CA . ILE A 1 218 ? -8.434 -3.486 7.262 1.00 94.12 218 ILE A CA 1
ATOM 1694 C C . ILE A 1 218 ? -9.374 -2.624 6.416 1.00 94.12 218 ILE A C 1
ATOM 1696 O O . ILE A 1 218 ? -10.194 -1.890 6.961 1.00 94.12 218 ILE A O 1
ATOM 1700 N N . ARG A 1 219 ? -9.349 -2.762 5.081 1.00 90.00 219 ARG A N 1
ATOM 1701 C CA . ARG A 1 219 ? -10.336 -2.097 4.212 1.00 90.00 219 ARG A CA 1
ATOM 1702 C C . ARG A 1 219 ? -11.768 -2.536 4.508 1.00 90.00 219 ARG A C 1
ATOM 1704 O O . ARG A 1 219 ? -12.680 -1.724 4.383 1.00 90.00 219 ARG A O 1
ATOM 1711 N N . GLU A 1 220 ? -11.990 -3.804 4.849 1.00 94.50 220 GLU A N 1
ATOM 1712 C CA . GLU A 1 220 ? -13.322 -4.279 5.230 1.00 94.50 220 GLU A CA 1
ATOM 1713 C C . GLU A 1 220 ? -13.754 -3.731 6.598 1.00 94.50 220 GLU A C 1
ATOM 1715 O O . GLU A 1 220 ? -14.907 -3.323 6.717 1.00 94.50 220 GLU A O 1
ATOM 1720 N N . VAL A 1 221 ? -12.837 -3.610 7.569 1.00 95.62 221 VAL A N 1
ATOM 1721 C CA . VAL A 1 221 ? -13.099 -2.935 8.856 1.00 95.62 221 VAL A CA 1
ATOM 1722 C C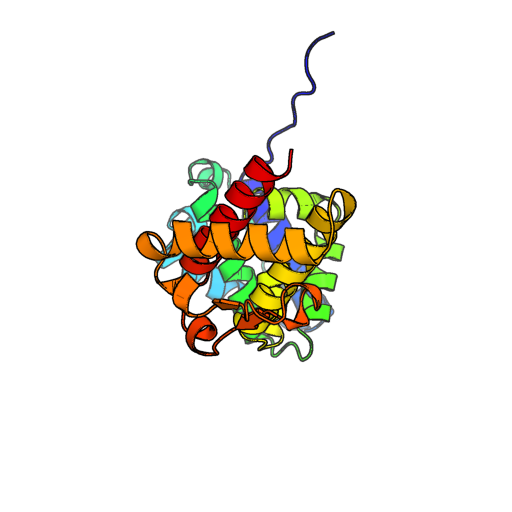 . VAL A 1 221 ? -13.518 -1.483 8.622 1.00 95.62 221 VAL A C 1
ATOM 1724 O O . VAL A 1 221 ? -14.602 -1.091 9.043 1.00 95.62 221 VAL A O 1
ATOM 1727 N N . ILE A 1 222 ? -12.726 -0.711 7.868 1.00 93.69 222 ILE A N 1
ATOM 1728 C CA . ILE A 1 222 ? -13.030 0.695 7.542 1.00 93.69 222 ILE A CA 1
ATOM 1729 C C . ILE A 1 222 ? -14.409 0.820 6.881 1.00 93.69 222 ILE A C 1
ATOM 1731 O O . ILE A 1 222 ? -15.198 1.691 7.239 1.00 93.69 222 ILE A O 1
ATOM 1735 N N . ARG A 1 223 ? -14.729 -0.068 5.930 1.00 92.19 223 ARG A N 1
ATOM 1736 C CA . ARG A 1 223 ? -16.035 -0.072 5.250 1.00 92.19 223 ARG A CA 1
ATOM 1737 C C . ARG A 1 223 ? -17.194 -0.399 6.181 1.00 92.19 223 ARG A C 1
ATOM 1739 O O . ARG A 1 223 ? -18.277 0.131 5.966 1.00 92.19 223 ARG A O 1
ATOM 1746 N N . MET A 1 224 ? -17.004 -1.301 7.140 1.00 93.44 224 MET A N 1
ATOM 1747 C CA . MET A 1 224 ? -18.050 -1.665 8.094 1.00 93.44 224 MET A CA 1
ATOM 1748 C C . MET A 1 224 ? -18.306 -0.514 9.067 1.00 93.44 224 MET A C 1
ATOM 1750 O O . MET A 1 224 ? -19.442 -0.071 9.187 1.00 93.44 224 MET A O 1
ATOM 1754 N N . VAL A 1 225 ? -17.245 0.051 9.646 1.00 91.06 225 VAL A N 1
ATOM 1755 C CA . VAL A 1 225 ? -17.343 1.208 10.549 1.00 91.0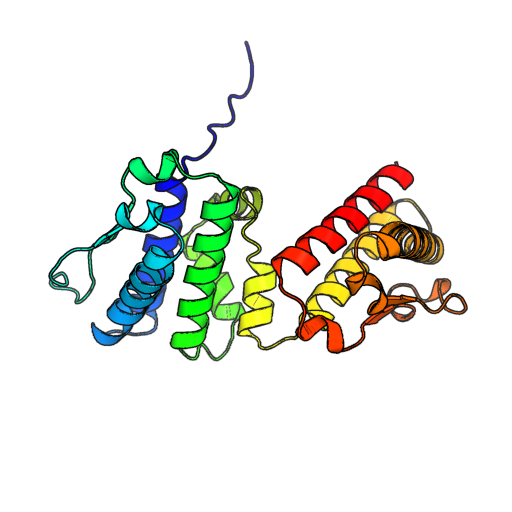6 225 VAL A CA 1
ATOM 1756 C C . VAL A 1 225 ? -17.972 2.407 9.838 1.00 91.06 225 VAL A C 1
ATOM 1758 O O . VAL A 1 225 ? -18.897 3.018 10.363 1.00 91.06 225 VAL A O 1
ATOM 1761 N N . GLY A 1 226 ? -17.546 2.705 8.608 1.00 81.25 226 GLY A N 1
ATOM 1762 C CA . GLY A 1 226 ? -18.116 3.797 7.817 1.00 81.25 226 GLY A CA 1
ATOM 1763 C C . GLY A 1 226 ? -19.577 3.594 7.397 1.00 81.25 226 GLY A C 1
ATOM 1764 O O . GLY A 1 226 ? -20.234 4.575 7.081 1.00 81.25 226 GLY A O 1
ATOM 1765 N N . LYS A 1 227 ? -20.102 2.360 7.386 1.00 72.38 227 LYS A N 1
ATOM 1766 C CA . LYS A 1 227 ? -21.530 2.092 7.125 1.00 72.38 227 LYS A CA 1
ATOM 1767 C C . LYS A 1 227 ? -22.406 2.232 8.366 1.00 72.38 227 LYS A C 1
ATOM 1769 O O . LYS A 1 227 ? -23.575 2.546 8.215 1.00 72.38 227 LYS A O 1
ATOM 1774 N N . ASP A 1 228 ? -21.848 1.978 9.547 1.00 54.62 228 ASP A N 1
ATOM 1775 C CA . ASP A 1 228 ? -22.572 2.061 10.820 1.00 54.62 228 ASP A CA 1
ATOM 1776 C C . ASP A 1 228 ? -22.502 3.479 11.442 1.00 54.62 228 ASP A C 1
ATOM 1778 O O . ASP A 1 228 ? -23.177 3.747 12.433 1.00 54.62 228 ASP A O 1
ATOM 1782 N N . SER A 1 229 ? -21.688 4.389 10.879 1.00 47.28 229 SER A N 1
ATOM 1783 C CA . SER A 1 229 ? -21.419 5.739 11.423 1.00 47.28 229 SER A CA 1
ATOM 1784 C C . SER A 1 229 ? -22.105 6.900 10.675 1.00 47.28 229 SER A C 1
ATOM 1786 O O . SER A 1 229 ? -21.870 8.057 11.028 1.00 47.28 229 SER A O 1
ATOM 1788 N N . PHE A 1 230 ? -22.916 6.613 9.650 1.00 42.06 230 PHE A N 1
ATOM 1789 C CA . PHE A 1 230 ? -23.686 7.570 8.835 1.00 42.06 230 PHE A CA 1
ATOM 1790 C C . PHE A 1 230 ? -25.037 6.963 8.443 1.00 42.06 230 PHE A C 1
ATOM 1792 O O . PHE A 1 230 ? -25.953 7.749 8.114 1.00 42.06 230 PHE A O 1
#